Protein AF-0000000070300006 (afdb_homodimer)

pLDDT: mean 76.1, std 27.92, range [21.25, 98.5]

Solvent-accessible surface area (backbone atoms only — not comparable to full-atom values): 19554 Å² total; per-residue (Å²): 104,42,33,34,30,24,60,43,77,46,66,34,81,64,65,98,50,43,71,37,69,31,25,31,51,37,70,37,94,54,55,70,44,46,40,69,59,48,28,45,52,48,17,71,76,45,99,49,49,42,65,55,46,48,51,52,55,51,44,49,42,50,50,47,67,61,41,32,38,38,27,25,29,42,37,46,70,71,49,19,34,38,32,67,44,53,38,44,51,76,31,80,46,72,85,72,66,50,79,81,42,52,38,72,65,31,71,44,67,46,65,21,75,72,50,58,50,40,46,78,70,35,45,81,39,77,33,90,66,18,75,60,60,74,63,72,60,68,56,70,63,64,73,70,60,73,70,72,69,72,71,66,64,75,66,72,75,68,72,73,76,62,78,71,82,83,78,84,88,82,132,105,41,35,34,29,26,61,45,79,48,66,34,82,64,66,98,51,44,73,36,67,31,24,30,52,37,67,40,93,56,55,71,44,48,40,70,60,47,27,45,52,49,18,70,75,46,99,49,49,43,65,54,47,49,51,53,56,50,44,50,42,50,49,49,67,60,42,32,36,37,28,25,28,42,37,47,69,70,49,20,33,37,32,66,44,54,39,44,50,76,32,80,46,72,84,73,66,52,78,81,41,52,39,71,65,31,73,44,67,46,62,20,76,72,50,59,49,41,46,76,71,34,48,79,39,79,32,89,66,18,74,60,60,77,61,74,60,68,53,69,63,62,71,68,58,71,69,69,68,71,70,66,63,74,67,72,76,68,72,75,74,65,79,69,84,78,71,88,82,81,127

Structure (mmCIF, N/CA/C/O backbone):
data_AF-0000000070300006-model_v1
#
loop_
_entity.id
_entity.type
_entity.pdbx_description
1 polymer 'DNA-binding protein, histone-like family'
#
loop_
_atom_site.group_PDB
_atom_site.id
_atom_site.type_symbol
_atom_site.label_atom_id
_atom_site.label_alt_id
_atom_site.label_comp_id
_atom_site.label_asym_id
_atom_site.label_entity_id
_atom_site.label_seq_id
_atom_site.pdbx_PDB_ins_code
_atom_site.Cartn_x
_atom_site.Cartn_y
_atom_site.Cartn_z
_atom_site.occupancy
_atom_site.B_iso_or_equiv
_atom_site.auth_seq_id
_atom_site.auth_comp_id
_atom_site.auth_asym_id
_atom_site.auth_atom_id
_atom_site.pdbx_PDB_model_num
ATOM 1 N N . MET A 1 1 ? 7.82 6.449 -21.078 1 63.66 1 MET A N 1
ATOM 2 C CA . MET A 1 1 ? 6.555 6.992 -20.594 1 63.66 1 MET A CA 1
ATOM 3 C C . MET A 1 1 ? 6.664 7.398 -19.125 1 63.66 1 MET A C 1
ATOM 5 O O . MET A 1 1 ? 7.512 6.883 -18.391 1 63.66 1 MET A O 1
ATOM 9 N N . SER A 1 2 ? 6.219 8.461 -18.625 1 84.75 2 SER A N 1
ATOM 10 C CA . SER A 1 2 ? 6.445 9.203 -17.391 1 84.75 2 SER A CA 1
ATOM 11 C C . SER A 1 2 ? 5.184 9.242 -16.531 1 84.75 2 SER A C 1
ATOM 13 O O . SER A 1 2 ? 4.102 8.883 -17 1 84.75 2 SER A O 1
ATOM 15 N N . LEU A 1 3 ? 5.336 9.453 -15.281 1 90.38 3 LEU A N 1
ATOM 16 C CA . LEU A 1 3 ? 4.234 9.711 -14.359 1 90.38 3 LEU A CA 1
ATOM 17 C C . LEU A 1 3 ? 3.736 11.148 -14.492 1 90.38 3 LEU A C 1
ATOM 19 O O . LEU A 1 3 ? 4.504 12.094 -14.305 1 90.38 3 LEU A O 1
ATOM 23 N N . LYS A 1 4 ? 2.488 11.312 -14.844 1 91.75 4 LYS A N 1
ATOM 24 C CA . LYS A 1 4 ? 1.908 12.641 -15.047 1 91.75 4 LYS A CA 1
ATOM 25 C C . LYS A 1 4 ? 1.312 13.18 -13.75 1 91.75 4 LYS A C 1
ATOM 27 O O . LYS A 1 4 ? 0.824 12.414 -12.914 1 91.75 4 LYS A O 1
ATOM 32 N N . TYR A 1 5 ? 1.394 14.539 -13.68 1 92.56 5 TYR A N 1
ATOM 33 C CA . TYR A 1 5 ? 0.796 15.156 -12.5 1 92.56 5 TYR A CA 1
ATOM 34 C C . TYR A 1 5 ? -0.16 16.281 -12.898 1 92.56 5 TYR A C 1
ATOM 36 O O . TYR A 1 5 ? -0.066 16.812 -14 1 92.56 5 TYR A O 1
ATOM 44 N N . VAL A 1 6 ? -1.124 16.578 -12.031 1 91.56 6 VAL A N 1
ATOM 45 C CA . VAL A 1 6 ? -2.053 17.703 -12.164 1 91.56 6 VAL A CA 1
ATOM 46 C C . VAL A 1 6 ? -2.059 18.516 -10.875 1 91.56 6 VAL A C 1
ATOM 48 O O . VAL A 1 6 ? -1.69 18.016 -9.812 1 91.56 6 VAL A O 1
ATOM 51 N N . ILE A 1 7 ? -2.406 19.797 -11 1 91.31 7 ILE A N 1
ATOM 52 C CA . ILE A 1 7 ? -2.521 20.672 -9.828 1 91.31 7 ILE A CA 1
ATOM 53 C C . ILE A 1 7 ? -3.982 20.75 -9.398 1 91.31 7 ILE A C 1
ATOM 55 O O . ILE A 1 7 ? -4.859 21.078 -10.195 1 91.31 7 ILE A O 1
ATOM 59 N N . LYS A 1 8 ? -4.219 20.453 -8.133 1 91.81 8 LYS A N 1
ATOM 60 C CA . LYS A 1 8 ? -5.574 20.469 -7.59 1 91.81 8 LYS A CA 1
ATOM 61 C C . LYS A 1 8 ? -5.699 21.5 -6.469 1 91.81 8 LYS A C 1
ATOM 63 O O . LYS A 1 8 ? -4.699 21.906 -5.871 1 91.81 8 LYS A O 1
ATOM 68 N N . LYS A 1 9 ? -6.922 21.953 -6.285 1 90.56 9 LYS A N 1
ATOM 69 C CA . LYS A 1 9 ? -7.184 22.906 -5.203 1 90.56 9 LYS A CA 1
ATOM 70 C C . LYS A 1 9 ? -8.008 22.25 -4.094 1 90.56 9 LYS A C 1
ATOM 72 O O . LYS A 1 9 ? -8.852 21.391 -4.359 1 90.56 9 LYS A O 1
ATOM 77 N N . SER A 1 10 ? -7.633 22.578 -2.889 1 90.5 10 SER A N 1
ATOM 78 C CA . SER A 1 10 ? -8.398 22.141 -1.727 1 90.5 10 SER A CA 1
ATOM 79 C C . SER A 1 10 ? -8.406 23.188 -0.63 1 90.5 10 SER A C 1
ATOM 81 O O . SER A 1 10 ? -7.836 24.281 -0.798 1 90.5 10 SER A O 1
ATOM 83 N N . VAL A 1 11 ? -9.281 22.906 0.378 1 89.75 11 VAL A N 1
ATOM 84 C CA . VAL A 1 11 ? -9.312 23.797 1.541 1 89.75 11 VAL A CA 1
ATOM 85 C C . VAL A 1 11 ? -8.547 23.156 2.695 1 89.75 11 VAL A C 1
ATOM 87 O O . VAL A 1 11 ? -8.812 22.016 3.068 1 89.75 11 VAL A O 1
ATOM 90 N N . ALA A 1 12 ? -7.609 23.906 3.221 1 85.06 12 ALA A N 1
ATOM 91 C CA . ALA A 1 12 ? -6.793 23.391 4.316 1 85.06 12 ALA A CA 1
ATOM 92 C C . ALA A 1 12 ? -7.637 23.156 5.566 1 85.06 12 ALA A C 1
ATOM 94 O O . ALA A 1 12 ? -8.43 24.016 5.961 1 85.06 12 ALA A O 1
ATOM 95 N N . LYS A 1 13 ? -7.363 21.953 6.168 1 78 13 LYS A N 1
ATOM 96 C CA . LYS A 1 13 ? -8.188 21.594 7.316 1 78 13 LYS A CA 1
ATOM 97 C C . LYS A 1 13 ? -7.48 21.922 8.625 1 78 13 LYS A C 1
ATOM 99 O O . LYS A 1 13 ? -8.133 22.188 9.641 1 78 13 LYS A O 1
ATOM 104 N N . ILE A 1 14 ? -6.199 21.812 8.547 1 75.56 14 ILE A N 1
ATOM 105 C CA . ILE A 1 14 ? -5.461 21.969 9.797 1 75.56 14 ILE A CA 1
ATOM 106 C C . ILE A 1 14 ? -4.32 22.969 9.609 1 75.56 14 ILE A C 1
ATOM 108 O O . ILE A 1 14 ? -3.881 23.203 8.477 1 75.56 14 ILE A O 1
ATOM 112 N N . GLY A 1 15 ? -3.855 23.594 10.719 1 73.19 15 GLY A N 1
ATOM 113 C CA . GLY A 1 15 ? -2.652 24.422 10.688 1 73.19 15 GLY A CA 1
ATOM 114 C C . GLY A 1 15 ? -2.941 25.906 10.555 1 73.19 15 GLY A C 1
ATOM 115 O O . GLY A 1 15 ? -4.074 26.344 10.766 1 73.19 15 GLY A O 1
ATOM 116 N N . PRO A 1 16 ? -1.805 26.609 10.305 1 76.44 16 PRO A N 1
ATOM 117 C CA . PRO A 1 16 ? -1.915 28.078 10.203 1 76.44 16 PRO A CA 1
ATOM 118 C C . PRO A 1 16 ? -2.758 28.516 9.008 1 76.44 16 PRO A C 1
ATOM 120 O O . PRO A 1 16 ? -3.311 29.625 9.016 1 76.44 16 PRO A O 1
ATOM 123 N N . LYS A 1 17 ? -2.955 27.656 8.133 1 79.88 17 LYS A N 1
ATOM 124 C CA . LYS A 1 17 ? -3.695 28.016 6.926 1 79.88 17 LYS A CA 1
ATOM 125 C C . LYS A 1 17 ? -5.09 27.406 6.93 1 79.88 17 LYS A C 1
ATOM 127 O O . LYS A 1 17 ? -5.75 27.344 5.891 1 79.88 17 LYS A O 1
ATOM 132 N N . ALA A 1 18 ? -5.496 26.969 8.008 1 80.94 18 ALA A N 1
ATOM 133 C CA . ALA A 1 18 ? -6.805 26.328 8.086 1 80.94 18 ALA A CA 1
ATOM 134 C C . ALA A 1 18 ? -7.898 27.234 7.52 1 80.94 18 ALA A C 1
ATOM 136 O O . ALA A 1 18 ? -7.953 28.422 7.84 1 80.94 18 ALA A O 1
ATOM 137 N N . GLY A 1 19 ? -8.641 26.656 6.609 1 86.12 19 GLY A N 1
ATOM 138 C CA . GLY A 1 19 ? -9.742 27.391 6.023 1 86.12 19 GLY A CA 1
ATOM 139 C C . GLY A 1 19 ? -9.375 28.078 4.723 1 86.12 19 GLY A C 1
ATOM 140 O O . GLY A 1 19 ? -10.258 28.547 3.99 1 86.12 19 GLY A O 1
ATOM 141 N N . GLN A 1 20 ? -8.164 28.219 4.414 1 90.19 20 GLN A N 1
ATOM 142 C CA . GLN A 1 20 ? -7.711 28.875 3.195 1 90.19 20 GLN A CA 1
ATOM 143 C C . GLN A 1 20 ? -7.578 27.875 2.047 1 90.19 20 GLN A C 1
ATOM 145 O O . GLN A 1 20 ? -7.383 26.688 2.275 1 90.19 20 GLN A O 1
ATOM 150 N N . THR A 1 21 ? -7.711 28.453 0.841 1 92.06 21 THR A N 1
ATOM 151 C CA . THR A 1 21 ? -7.555 27.625 -0.35 1 92.06 21 THR A CA 1
ATOM 152 C C . THR A 1 21 ? -6.086 27.281 -0.58 1 92.06 21 THR A C 1
ATOM 154 O O . THR A 1 21 ? -5.219 28.156 -0.505 1 92.06 21 THR A O 1
ATOM 157 N N . ILE A 1 22 ? -5.82 26.031 -0.803 1 90.88 22 ILE A N 1
ATOM 158 C CA . ILE A 1 22 ? -4.461 25.562 -1.05 1 90.88 22 ILE A CA 1
ATOM 159 C C . ILE A 1 22 ? -4.422 24.75 -2.342 1 90.88 22 ILE A C 1
ATOM 161 O O . ILE A 1 22 ? -5.453 24.266 -2.809 1 90.88 22 ILE A O 1
ATOM 165 N N . TYR A 1 23 ? -3.195 24.719 -2.922 1 91.25 23 TYR A N 1
ATOM 166 C CA . TYR A 1 23 ? -2.975 23.984 -4.16 1 91.25 23 TYR A CA 1
ATOM 167 C C . TYR A 1 23 ? -1.898 22.906 -3.975 1 91.25 23 TYR A C 1
ATOM 169 O O . TYR A 1 23 ? -0.933 23.125 -3.234 1 91.25 23 TYR A O 1
ATOM 177 N N . TYR A 1 24 ? -2.084 21.766 -4.543 1 92.69 24 TYR A N 1
ATOM 178 C CA . TYR A 1 24 ? -1.118 20.672 -4.457 1 92.69 24 TYR A CA 1
ATOM 179 C C . TYR A 1 24 ? -1.114 19.844 -5.738 1 92.69 24 TYR A C 1
ATOM 181 O O . TYR A 1 24 ? -2.088 19.859 -6.492 1 92.69 24 TYR A O 1
ATOM 189 N N . ALA A 1 25 ? -0.011 19.172 -5.926 1 93.25 25 ALA A N 1
ATOM 190 C CA . ALA A 1 25 ? 0.096 18.297 -7.09 1 93.25 25 ALA A CA 1
ATOM 191 C C . ALA A 1 25 ? -0.429 16.906 -6.773 1 93.25 25 ALA A C 1
ATOM 193 O O . ALA A 1 25 ? -0.258 16.406 -5.656 1 93.25 25 ALA A O 1
ATOM 194 N N . GLN A 1 26 ? -1.06 16.297 -7.758 1 93.5 26 GLN A N 1
ATOM 195 C CA . GLN A 1 26 ? -1.556 14.93 -7.637 1 93.5 26 GLN A CA 1
ATOM 196 C C . GLN A 1 26 ? -1.315 14.141 -8.922 1 93.5 26 GLN A C 1
ATOM 198 O O . GLN A 1 26 ? -1.292 14.711 -10.016 1 93.5 26 GLN A O 1
ATOM 203 N N . PRO A 1 27 ? -1.037 12.836 -8.742 1 92.25 27 PRO A N 1
ATOM 204 C CA . PRO A 1 27 ? -0.913 12.047 -9.969 1 92.25 27 PRO A CA 1
ATOM 205 C C . PRO A 1 27 ? -2.146 12.148 -10.867 1 92.25 27 PRO A C 1
ATOM 207 O O . PRO A 1 27 ? -3.277 12.102 -10.375 1 92.25 27 PRO A O 1
ATOM 210 N N . ALA A 1 28 ? -1.888 12.305 -12.086 1 90.75 28 ALA A N 1
ATOM 211 C CA . ALA A 1 28 ? -2.969 12.297 -13.07 1 90.75 28 ALA A CA 1
ATOM 212 C C . ALA A 1 28 ? -3.451 10.875 -13.352 1 90.75 28 ALA A C 1
ATOM 214 O O . ALA A 1 28 ? -2.805 9.906 -12.953 1 90.75 28 ALA A O 1
ATOM 215 N N . ALA A 1 29 ? -4.637 10.922 -14.047 1 85.12 29 ALA A N 1
ATOM 216 C CA . ALA A 1 29 ? -5.145 9.609 -14.453 1 85.12 29 ALA A CA 1
ATOM 217 C C . ALA A 1 29 ? -4.098 8.836 -15.25 1 85.12 29 ALA A C 1
ATOM 219 O O . ALA A 1 29 ? -3.404 9.406 -16.094 1 85.12 29 ALA A O 1
ATOM 220 N N . GLN A 1 30 ? -3.965 7.586 -14.945 1 88.19 30 GLN A N 1
ATOM 221 C CA . GLN A 1 30 ? -2.947 6.73 -15.555 1 88.19 30 GLN A CA 1
ATOM 222 C C . GLN A 1 30 ? -3.576 5.688 -16.469 1 88.19 30 GLN A C 1
ATOM 224 O O . GLN A 1 30 ? -4.672 5.191 -16.188 1 88.19 30 GLN A O 1
ATOM 229 N N . ASP A 1 31 ? -2.836 5.387 -17.578 1 92.94 31 ASP A N 1
ATOM 230 C CA . ASP A 1 31 ? -3.236 4.211 -18.344 1 92.94 31 ASP A CA 1
ATOM 231 C C . ASP A 1 31 ? -3.107 2.939 -17.5 1 92.94 31 ASP A C 1
ATOM 233 O O . ASP A 1 31 ? -2.479 2.951 -16.438 1 92.94 31 ASP A O 1
ATOM 237 N N . SER A 1 32 ? -3.832 1.892 -18 1 96.12 32 SER A N 1
ATOM 238 C CA . SER A 1 32 ? -3.834 0.701 -17.156 1 96.12 32 SER A CA 1
ATOM 239 C C . SER A 1 32 ? -3.455 -0.542 -17.953 1 96.12 32 SER A C 1
ATOM 241 O O . SER A 1 32 ? -3.709 -0.616 -19.156 1 96.12 32 SER A O 1
ATOM 243 N N . VAL A 1 33 ? -2.721 -1.406 -17.312 1 97.5 33 VAL A N 1
ATOM 244 C CA . VAL A 1 33 ? -2.539 -2.783 -17.766 1 97.5 33 VAL A CA 1
ATOM 245 C C . VAL A 1 33 ? -3.633 -3.668 -17.172 1 97.5 33 VAL A C 1
ATOM 247 O O . VAL A 1 33 ? -3.748 -3.785 -15.945 1 97.5 33 VAL A O 1
ATOM 250 N N . THR A 1 34 ? -4.441 -4.293 -18.062 1 97.94 34 THR A N 1
ATOM 251 C CA . THR A 1 34 ? -5.562 -5.094 -17.594 1 97.94 34 THR A CA 1
ATOM 252 C C . THR A 1 34 ? -5.078 -6.445 -17.078 1 97.94 34 THR A C 1
ATOM 254 O O . THR A 1 34 ? -3.98 -6.891 -17.422 1 97.94 34 THR A O 1
ATOM 257 N N . PHE A 1 35 ? -5.977 -7.012 -16.297 1 98.31 35 PHE A N 1
ATOM 258 C CA . PHE A 1 35 ? -5.66 -8.312 -15.734 1 98.31 35 PHE A CA 1
ATOM 259 C C . PHE A 1 35 ? -5.473 -9.352 -16.844 1 98.31 35 PHE A C 1
ATOM 261 O O . PHE A 1 35 ? -4.574 -10.195 -16.766 1 98.31 35 PHE A O 1
ATOM 268 N N . HIS A 1 36 ? -6.328 -9.328 -17.812 1 97.81 36 HIS A N 1
ATOM 269 C CA . HIS A 1 36 ? -6.25 -10.266 -18.938 1 97.81 36 HIS A CA 1
ATOM 270 C C . HIS A 1 36 ? -4.922 -10.133 -19.672 1 97.81 36 HIS A C 1
ATOM 272 O O . HIS A 1 36 ? -4.25 -11.133 -19.922 1 97.81 36 HIS A O 1
ATOM 278 N N . SER A 1 37 ? -4.551 -8.891 -19.969 1 97.75 37 SER A N 1
ATOM 279 C CA . SER A 1 37 ? -3.295 -8.648 -20.672 1 97.75 37 SER A CA 1
ATOM 280 C C . SER A 1 37 ? -2.098 -9.055 -19.812 1 97.75 37 SER A C 1
ATOM 282 O O . SER A 1 37 ? -1.103 -9.562 -20.344 1 97.75 37 SER A O 1
ATOM 284 N N . LEU A 1 38 ? -2.217 -8.812 -18.531 1 98.12 38 LEU A N 1
ATOM 285 C CA . LEU A 1 38 ? -1.162 -9.188 -17.594 1 98.12 38 LEU A CA 1
ATOM 286 C C . LEU A 1 38 ? -0.958 -10.695 -17.578 1 98.12 38 LEU A C 1
ATOM 288 O O . LEU A 1 38 ? 0.172 -11.172 -17.703 1 98.12 38 LEU A O 1
ATOM 292 N N . CYS A 1 39 ? -2.027 -11.398 -17.469 1 98.19 39 CYS A N 1
ATOM 293 C CA . CYS A 1 39 ? -1.951 -12.859 -17.422 1 98.19 39 CYS A CA 1
ATOM 294 C C . CYS A 1 39 ? -1.359 -13.414 -18.719 1 98.19 39 CYS A C 1
ATOM 296 O O . CYS A 1 39 ? -0.559 -14.352 -18.672 1 98.19 39 CYS A O 1
ATOM 298 N N . LYS A 1 40 ? -1.764 -12.844 -19.797 1 97.75 40 LYS A N 1
ATOM 299 C CA . LYS A 1 40 ? -1.234 -13.273 -21.078 1 97.75 40 LYS A CA 1
ATOM 300 C C . LYS A 1 40 ? 0.271 -13.039 -21.172 1 97.75 40 LYS A C 1
ATOM 302 O O . LYS A 1 40 ? 1.014 -13.898 -21.641 1 97.75 40 LYS A O 1
ATOM 307 N N . ARG A 1 41 ? 0.69 -11.945 -20.703 1 97.44 41 ARG A N 1
ATOM 308 C CA . ARG A 1 41 ? 2.109 -11.609 -20.75 1 97.44 41 ARG A CA 1
ATOM 309 C C . ARG A 1 41 ? 2.924 -12.547 -19.875 1 97.44 41 ARG A C 1
ATOM 311 O O . ARG A 1 41 ? 3.998 -13 -20.266 1 97.44 41 ARG A O 1
ATOM 318 N N . ILE A 1 42 ? 2.381 -12.773 -18.703 1 97.38 42 ILE A N 1
ATOM 319 C CA . ILE A 1 42 ? 3.08 -13.688 -17.812 1 97.38 42 ILE A CA 1
ATOM 320 C C . ILE A 1 42 ? 3.154 -15.078 -18.438 1 97.38 42 ILE A C 1
ATOM 322 O O . ILE A 1 42 ? 4.195 -15.734 -18.391 1 97.38 42 ILE A O 1
ATOM 326 N N . ALA A 1 43 ? 2.08 -15.531 -19 1 96.69 43 ALA A N 1
ATOM 327 C CA . ALA A 1 43 ? 2.016 -16.844 -19.656 1 96.69 43 ALA A CA 1
ATOM 328 C C . ALA A 1 43 ? 3.018 -16.922 -20.797 1 96.69 43 ALA A C 1
ATOM 330 O O . ALA A 1 43 ? 3.672 -17.953 -20.984 1 96.69 43 ALA A O 1
ATOM 331 N N . GLU A 1 44 ? 3.168 -15.859 -21.547 1 95.06 44 GLU A N 1
ATOM 332 C CA . GLU A 1 44 ? 4.074 -15.828 -22.688 1 95.06 44 GLU A CA 1
ATOM 333 C C . GLU A 1 44 ? 5.527 -15.969 -22.25 1 95.06 44 GLU A C 1
ATOM 335 O O . GLU A 1 44 ? 6.359 -16.5 -22.984 1 95.06 44 GLU A O 1
ATOM 340 N N . GLU A 1 45 ? 5.75 -15.555 -21.094 1 91.06 45 GLU A N 1
ATOM 341 C CA . GLU A 1 45 ? 7.109 -15.617 -20.562 1 91.06 45 GLU A CA 1
ATOM 342 C C . GLU A 1 45 ? 7.309 -16.875 -19.703 1 91.06 45 GLU A C 1
ATOM 344 O O . GLU A 1 45 ? 8.273 -16.953 -18.938 1 91.06 45 GLU A O 1
ATOM 349 N N . SER A 1 46 ? 6.34 -17.734 -19.781 1 88.25 46 SER A N 1
ATOM 350 C CA . SER A 1 46 ? 6.41 -18.969 -19 1 88.25 46 SER A CA 1
ATOM 351 C C . SER A 1 46 ? 5.938 -20.172 -19.828 1 88.25 46 SER A C 1
ATOM 353 O O . SER A 1 46 ? 5.637 -20.031 -21.016 1 88.25 46 SER A O 1
ATOM 355 N N . ALA A 1 47 ? 6.062 -21.422 -19.266 1 89.62 47 ALA A N 1
ATOM 356 C CA . ALA A 1 47 ? 5.543 -22.625 -19.906 1 89.62 47 ALA A CA 1
ATOM 357 C C . ALA A 1 47 ? 4.105 -22.891 -19.469 1 89.62 47 ALA A C 1
ATOM 359 O O . ALA A 1 47 ? 3.549 -23.953 -19.766 1 89.62 47 ALA A O 1
ATOM 360 N N . LEU A 1 48 ? 3.498 -21.906 -18.891 1 93.94 48 LEU A N 1
ATOM 361 C CA . LEU A 1 48 ? 2.158 -22.078 -18.344 1 93.94 48 LEU A CA 1
ATOM 362 C C . LEU A 1 48 ? 1.124 -21.344 -19.188 1 93.94 48 LEU A C 1
ATOM 364 O O . LEU A 1 48 ? 1.479 -20.484 -20 1 93.94 48 LEU A O 1
ATOM 368 N N . THR A 1 49 ? -0.127 -21.719 -19.016 1 94.62 49 THR A N 1
ATOM 369 C CA . THR A 1 49 ? -1.227 -21.062 -19.703 1 94.62 49 THR A CA 1
ATOM 370 C C . THR A 1 49 ? -1.706 -19.844 -18.938 1 94.62 49 THR A C 1
ATOM 372 O O . THR A 1 49 ? -1.412 -19.703 -17.75 1 94.62 49 THR A O 1
ATOM 375 N N . SER A 1 50 ? -2.391 -19 -19.672 1 96.75 50 SER A N 1
ATOM 376 C CA . SER A 1 50 ? -2.994 -17.844 -19.016 1 96.75 50 SER A CA 1
ATOM 377 C C . SER A 1 50 ? -3.955 -18.266 -17.906 1 96.75 50 SER A C 1
ATOM 379 O O . SER A 1 50 ? -4.082 -17.578 -16.906 1 96.75 50 SER A O 1
ATOM 381 N N . ALA A 1 51 ? -4.574 -19.359 -18.078 1 95.5 51 ALA A N 1
ATOM 382 C CA . ALA A 1 51 ? -5.492 -19.891 -17.078 1 95.5 51 ALA A CA 1
ATOM 383 C C . ALA A 1 51 ? -4.746 -20.297 -15.812 1 95.5 51 ALA A C 1
ATOM 385 O O . ALA A 1 51 ? -5.242 -20.094 -14.703 1 95.5 51 ALA A O 1
ATOM 386 N N . ASP A 1 52 ? -3.574 -20.891 -15.984 1 95.44 52 ASP A N 1
ATOM 387 C CA . ASP A 1 52 ? -2.744 -21.266 -14.836 1 95.44 52 ASP A CA 1
ATOM 388 C C . ASP A 1 52 ? -2.346 -20.031 -14.023 1 95.44 52 ASP A C 1
ATOM 390 O O . ASP A 1 52 ? -2.412 -20.047 -12.797 1 95.44 52 ASP A O 1
ATOM 394 N N . VAL A 1 53 ? -1.953 -18.984 -14.758 1 97.06 53 VAL A N 1
ATOM 395 C CA . VAL A 1 53 ? -1.53 -17.75 -14.117 1 97.06 53 VAL A CA 1
ATOM 396 C C . VAL A 1 53 ? -2.684 -17.172 -13.305 1 97.06 53 VAL A C 1
ATOM 398 O O . VAL A 1 53 ? -2.512 -16.828 -12.133 1 97.06 53 VAL A O 1
ATOM 401 N N . LYS A 1 54 ? -3.826 -17.125 -13.891 1 97 54 LYS A N 1
ATOM 402 C CA . LYS A 1 54 ? -5.012 -16.641 -13.195 1 97 54 LYS A CA 1
ATOM 403 C C . LYS A 1 54 ? -5.297 -17.453 -11.938 1 97 54 LYS A C 1
ATOM 405 O O . LYS A 1 54 ? -5.625 -16.891 -10.891 1 97 54 LYS A O 1
ATOM 410 N N . GLY A 1 55 ? -5.207 -18.703 -12.094 1 96.06 55 GLY A N 1
ATOM 411 C CA . GLY A 1 55 ? -5.449 -19.594 -10.969 1 96.06 55 GLY A CA 1
ATOM 412 C C . GLY A 1 55 ? -4.516 -19.344 -9.797 1 96.06 55 GLY A C 1
ATOM 413 O O . GLY A 1 55 ? -4.941 -19.359 -8.641 1 96.06 55 GLY A O 1
ATOM 414 N N . ILE A 1 56 ? -3.27 -19.125 -10.078 1 96.88 56 ILE A N 1
ATOM 415 C CA . ILE A 1 56 ? -2.262 -18.891 -9.055 1 96.88 56 ILE A CA 1
ATOM 416 C C . ILE A 1 56 ? -2.545 -17.578 -8.336 1 96.88 56 ILE A C 1
ATOM 418 O O . ILE A 1 56 ? -2.486 -17.5 -7.109 1 96.88 56 ILE A O 1
ATOM 422 N N . LEU A 1 57 ? -2.863 -16.516 -9.078 1 97.38 57 LEU A N 1
ATOM 423 C CA . LEU A 1 57 ? -3.123 -15.203 -8.492 1 97.38 57 LEU A CA 1
ATOM 424 C C . LEU A 1 57 ? -4.406 -15.227 -7.668 1 97.38 57 LEU A C 1
ATOM 426 O O . LEU A 1 57 ? -4.492 -14.562 -6.629 1 97.38 57 LEU A O 1
ATOM 430 N N . ASP A 1 58 ? -5.328 -16.016 -8.117 1 96.44 58 ASP A N 1
ATOM 431 C CA . ASP A 1 58 ? -6.555 -16.188 -7.34 1 96.44 58 ASP A CA 1
ATOM 432 C C . ASP A 1 58 ? -6.273 -16.875 -6.012 1 96.44 58 ASP A C 1
ATOM 434 O O . ASP A 1 58 ? -6.844 -16.516 -4.98 1 96.44 58 ASP A O 1
ATOM 438 N N . ARG A 1 59 ? -5.48 -17.859 -6.051 1 97 59 ARG A N 1
ATOM 439 C CA . ARG A 1 59 ? -5.137 -18.578 -4.832 1 97 59 ARG A CA 1
ATOM 440 C C . ARG A 1 59 ? -4.355 -17.688 -3.869 1 97 59 ARG A C 1
ATOM 442 O O . ARG A 1 59 ? -4.5 -17.812 -2.65 1 97 59 ARG A O 1
ATOM 449 N N . LEU A 1 60 ? -3.521 -16.875 -4.445 1 97.5 60 LEU A N 1
ATOM 450 C CA . LEU A 1 60 ? -2.826 -15.898 -3.613 1 97.5 60 LEU A CA 1
ATOM 451 C C . LEU A 1 60 ? -3.822 -15.047 -2.836 1 97.5 60 LEU A C 1
ATOM 453 O O . LEU A 1 60 ? -3.666 -14.844 -1.63 1 97.5 60 LEU A O 1
ATOM 457 N N . VAL A 1 61 ? -4.855 -14.562 -3.502 1 97.25 61 VAL A N 1
ATOM 458 C CA . VAL A 1 61 ? -5.875 -13.734 -2.871 1 97.25 61 VAL A CA 1
ATOM 459 C C . VAL A 1 61 ? -6.559 -14.516 -1.753 1 97.25 61 VAL A C 1
ATOM 461 O O . VAL A 1 61 ? -6.828 -13.977 -0.678 1 97.25 61 VAL A O 1
ATOM 464 N N . ASN A 1 62 ? -6.785 -15.789 -1.992 1 96.38 62 ASN A N 1
ATOM 465 C CA . ASN A 1 62 ? -7.406 -16.625 -0.98 1 96.38 62 ASN A CA 1
ATOM 466 C C . ASN A 1 62 ? -6.535 -16.75 0.267 1 96.38 62 ASN A C 1
ATOM 468 O O . ASN A 1 62 ? -7.039 -16.688 1.39 1 96.38 62 ASN A O 1
ATOM 472 N N . ILE A 1 63 ? -5.312 -16.953 0.054 1 96.62 63 ILE A N 1
ATOM 473 C CA . ILE A 1 63 ? -4.402 -17.109 1.185 1 96.62 63 ILE A CA 1
ATOM 474 C C . ILE A 1 63 ? -4.316 -15.789 1.96 1 96.62 63 ILE A C 1
ATOM 476 O O . ILE A 1 63 ? -4.32 -15.789 3.193 1 96.62 63 ILE A O 1
ATOM 480 N N . LEU A 1 64 ? -4.219 -14.656 1.235 1 96.88 64 LEU A N 1
ATOM 481 C CA . LEU A 1 64 ? -4.242 -13.367 1.906 1 96.88 64 LEU A CA 1
ATOM 482 C C . LEU A 1 64 ? -5.504 -13.203 2.744 1 96.88 64 LEU A C 1
ATOM 484 O O . LEU A 1 64 ? -5.441 -12.773 3.896 1 96.88 64 LEU A O 1
ATOM 488 N N . SER A 1 65 ? -6.625 -13.57 2.195 1 95.19 65 SER A N 1
ATOM 489 C CA . SER A 1 65 ? -7.914 -13.438 2.863 1 95.19 65 SER A CA 1
ATOM 490 C C . SER A 1 65 ? -7.98 -14.312 4.113 1 95.19 65 SER A C 1
ATOM 492 O O . SER A 1 65 ? -8.695 -13.984 5.062 1 95.19 65 SER A O 1
ATOM 494 N N . GLU A 1 66 ? -7.242 -15.328 4.098 1 94.19 66 GLU A N 1
ATOM 495 C CA . GLU A 1 66 ? -7.25 -16.266 5.215 1 94.19 66 GLU A CA 1
ATOM 496 C C . GLU A 1 66 ? -6.273 -15.828 6.305 1 94.19 66 GLU A C 1
ATOM 498 O O . GLU A 1 66 ? -6.578 -15.93 7.496 1 94.19 66 GLU A O 1
ATOM 503 N N . GLU A 1 67 ? -5.078 -15.383 5.883 1 95.38 67 GLU A N 1
ATOM 504 C CA . GLU A 1 67 ? -3.986 -15.203 6.836 1 95.38 67 GLU A CA 1
ATOM 505 C C . GLU A 1 67 ? -4.004 -13.797 7.438 1 95.38 67 GLU A C 1
ATOM 507 O O . GLU A 1 67 ? -3.643 -13.617 8.602 1 95.38 67 GLU A O 1
ATOM 512 N N . LEU A 1 68 ? -4.445 -12.789 6.746 1 95.31 68 LEU A N 1
ATOM 513 C CA . LEU A 1 68 ? -4.328 -11.398 7.18 1 95.31 68 LEU A CA 1
ATOM 514 C C . LEU A 1 68 ? -5.211 -11.133 8.391 1 95.31 68 LEU A C 1
ATOM 516 O O . LEU A 1 68 ? -4.785 -10.484 9.352 1 95.31 68 LEU A O 1
ATOM 520 N N . PRO A 1 69 ? -6.473 -11.641 8.422 1 92.56 69 PRO A N 1
ATOM 521 C CA . PRO A 1 69 ? -7.316 -11.398 9.594 1 92.56 69 PRO A CA 1
ATOM 522 C C . PRO A 1 69 ? -6.719 -11.969 10.883 1 92.56 69 PRO A C 1
ATOM 524 O O . PRO A 1 69 ? -7.109 -11.562 11.977 1 92.56 69 PRO A O 1
ATOM 527 N N . ASN A 1 70 ? -5.762 -12.883 10.734 1 91.5 70 ASN A N 1
ATOM 528 C CA . ASN A 1 70 ? -5.117 -13.5 11.891 1 91.5 70 ASN A CA 1
ATOM 529 C C . ASN A 1 70 ? -3.918 -12.68 12.359 1 91.5 70 ASN A C 1
ATOM 531 O O . ASN A 1 70 ? -3.154 -13.133 13.219 1 91.5 70 ASN A O 1
ATOM 535 N N . GLY A 1 71 ? -3.74 -11.539 11.734 1 91.56 71 GLY A N 1
ATOM 536 C CA . GLY A 1 71 ? -2.656 -10.664 12.148 1 91.56 71 GLY A CA 1
ATOM 537 C C . GLY A 1 71 ? -1.3 -11.109 11.633 1 91.56 71 GLY A C 1
ATOM 538 O O . GLY A 1 71 ? -0.285 -10.938 12.312 1 91.56 71 GLY A O 1
ATOM 539 N N . LYS A 1 72 ? -1.263 -11.805 10.555 1 95.19 72 LYS A N 1
ATOM 540 C CA . LYS A 1 72 ? -0.003 -12.266 9.977 1 95.19 72 LYS A CA 1
ATOM 541 C C . LYS A 1 72 ? 0.416 -11.383 8.805 1 95.19 72 LYS A C 1
ATOM 543 O O . LYS A 1 72 ? -0.433 -10.828 8.109 1 95.19 72 LYS A O 1
ATOM 548 N N . THR A 1 73 ? 1.717 -11.297 8.664 1 97.31 73 THR A N 1
ATOM 549 C CA . THR A 1 73 ? 2.301 -10.68 7.477 1 97.31 73 THR A CA 1
ATOM 550 C C . THR A 1 73 ? 2.602 -11.734 6.414 1 97.31 73 THR A C 1
ATOM 552 O O . THR A 1 73 ? 3.191 -12.773 6.707 1 97.31 73 THR A O 1
ATOM 555 N N . VAL A 1 74 ? 2.17 -11.469 5.23 1 98.25 74 VAL A N 1
ATOM 556 C CA . VAL A 1 74 ? 2.43 -12.398 4.133 1 98.25 74 VAL A CA 1
ATOM 557 C C . VAL A 1 74 ? 3.51 -11.82 3.217 1 98.25 74 VAL A C 1
ATOM 559 O O . VAL A 1 74 ? 3.318 -10.773 2.604 1 98.25 74 VAL A O 1
ATOM 562 N N . ARG A 1 75 ? 4.582 -12.555 3.109 1 98.25 75 ARG A N 1
ATOM 563 C CA . ARG A 1 75 ? 5.723 -12.117 2.307 1 98.25 75 ARG A CA 1
ATOM 564 C C . ARG A 1 75 ? 5.723 -12.797 0.94 1 98.25 75 ARG A C 1
ATOM 566 O O . ARG A 1 75 ? 5.551 -14.008 0.844 1 98.25 75 ARG A O 1
ATOM 573 N N . ILE A 1 76 ? 5.961 -12 -0.09 1 98.12 76 ILE A N 1
ATOM 574 C CA . ILE A 1 76 ? 5.902 -12.516 -1.455 1 98.12 76 ILE A CA 1
ATOM 575 C C . ILE A 1 76 ? 7.215 -12.211 -2.174 1 98.12 76 ILE A C 1
ATOM 577 O O . ILE A 1 76 ? 7.273 -11.32 -3.025 1 98.12 76 ILE A O 1
ATOM 581 N N . GLY A 1 77 ? 8.203 -12.859 -1.795 1 96.31 77 GLY A N 1
ATOM 582 C CA . GLY A 1 77 ? 9.5 -12.781 -2.451 1 96.31 77 GLY A CA 1
ATOM 583 C C . GLY A 1 77 ? 9.922 -11.359 -2.756 1 96.31 77 GLY A C 1
ATOM 584 O O . GLY A 1 77 ? 9.938 -10.5 -1.867 1 96.31 77 GLY A O 1
ATOM 585 N N . GLU A 1 78 ? 10.203 -11.086 -4.035 1 96.94 78 GLU A N 1
ATOM 586 C CA . GLU A 1 78 ? 10.727 -9.789 -4.465 1 96.94 78 GLU A CA 1
ATOM 587 C C . GLU A 1 78 ? 9.594 -8.781 -4.676 1 96.94 78 GLU A C 1
ATOM 589 O O . GLU A 1 78 ? 9.844 -7.629 -5.027 1 96.94 78 GLU A O 1
ATOM 594 N N . LEU A 1 79 ? 8.469 -9.172 -4.492 1 98.06 79 LEU A N 1
ATOM 595 C CA . LEU A 1 79 ? 7.352 -8.242 -4.605 1 98.06 79 LEU A CA 1
ATOM 596 C C . LEU A 1 79 ? 7.258 -7.355 -3.369 1 98.06 79 LEU A C 1
ATOM 598 O O . LEU A 1 79 ? 7.312 -6.129 -3.477 1 98.06 79 LEU A O 1
ATOM 602 N N . GLY A 1 80 ? 7.184 -8 -2.193 1 98.25 80 GLY A N 1
ATOM 603 C CA . GLY A 1 80 ? 7 -7.289 -0.937 1 98.25 80 GLY A CA 1
ATOM 604 C C . GLY A 1 80 ? 6.152 -8.055 0.061 1 98.25 80 GLY A C 1
ATOM 605 O O . GLY A 1 80 ? 6.215 -9.289 0.12 1 98.25 80 GLY A O 1
ATOM 606 N N . SER A 1 81 ? 5.465 -7.34 0.874 1 98.31 81 SER A N 1
ATOM 607 C CA . SER A 1 81 ? 4.676 -8 1.908 1 98.31 81 SER A CA 1
ATOM 608 C C . SER A 1 81 ? 3.354 -7.281 2.141 1 98.31 81 SER A C 1
ATOM 610 O O . SER A 1 81 ? 3.242 -6.082 1.892 1 98.31 81 SER A O 1
ATOM 612 N N . PHE A 1 82 ? 2.373 -8.07 2.529 1 98.19 82 PHE A N 1
ATOM 613 C CA . PHE A 1 82 ? 1.05 -7.57 2.887 1 98.19 82 PHE A CA 1
ATOM 614 C C . PHE A 1 82 ? 0.781 -7.766 4.375 1 98.19 82 PHE A C 1
ATOM 616 O O . PHE A 1 82 ? 1.121 -8.805 4.938 1 98.19 82 PHE A O 1
ATOM 623 N N . ARG A 1 83 ? 0.161 -6.836 4.938 1 96.69 83 ARG A N 1
ATOM 624 C CA . ARG A 1 83 ? -0.257 -6.945 6.328 1 96.69 83 ARG A CA 1
ATOM 625 C C . ARG A 1 83 ? -1.396 -5.98 6.637 1 96.69 83 ARG A C 1
ATOM 627 O O . ARG A 1 83 ? -1.637 -5.035 5.887 1 96.69 83 ARG A O 1
ATOM 634 N N . LEU A 1 84 ? -2.074 -6.254 7.703 1 95.69 84 LEU A N 1
ATOM 635 C CA . LEU A 1 84 ? -3.09 -5.324 8.188 1 95.69 84 LEU A CA 1
ATOM 636 C C . LEU A 1 84 ? -2.465 -4.234 9.047 1 95.69 84 LEU A C 1
ATOM 638 O O . LEU A 1 84 ? -1.473 -4.48 9.742 1 95.69 84 LEU A O 1
ATOM 642 N N . SER A 1 85 ? -3.061 -3.135 8.906 1 94.81 85 SER A N 1
ATOM 643 C CA . SER A 1 85 ? -2.625 -1.995 9.703 1 94.81 85 SER A CA 1
ATOM 644 C C . SER A 1 85 ? -3.801 -1.099 10.078 1 94.81 85 SER A C 1
ATOM 646 O O . SER A 1 85 ? -4.953 -1.413 9.766 1 94.81 85 SER A O 1
ATOM 648 N N . PHE A 1 86 ? -3.578 -0.105 10.922 1 93.56 86 PHE A N 1
ATOM 649 C CA . PHE A 1 86 ? -4.586 0.858 11.344 1 93.56 86 PHE A CA 1
ATOM 650 C C . PHE A 1 86 ? -3.939 2.17 11.773 1 93.56 86 PHE A C 1
ATOM 652 O O . PHE A 1 86 ? -2.723 2.236 11.953 1 93.56 86 PHE A O 1
ATOM 659 N N . GLY A 1 87 ? -4.746 3.143 11.797 1 93.19 87 GLY A N 1
ATOM 660 C CA . GLY A 1 87 ? -4.348 4.406 12.391 1 93.19 87 GLY A CA 1
ATOM 661 C C . GLY A 1 87 ? -4.812 4.562 13.828 1 93.19 87 GLY A C 1
ATOM 662 O O . GLY A 1 87 ? -5.535 3.713 14.344 1 93.19 87 GLY A O 1
ATOM 663 N N . SER A 1 88 ? -4.297 5.633 14.5 1 93.06 88 SER A N 1
ATOM 664 C CA . SER A 1 88 ? -4.641 5.891 15.891 1 93.06 88 SER A CA 1
ATOM 665 C C . SER A 1 88 ? -4.754 7.387 16.172 1 93.06 88 SER A C 1
ATOM 667 O O . SER A 1 88 ? -3.945 8.18 15.68 1 93.06 88 SER A O 1
ATOM 669 N N . LYS A 1 89 ? -5.766 7.703 16.906 1 91.31 89 LYS A N 1
ATOM 670 C CA . LYS A 1 89 ? -5.809 9.062 17.438 1 91.31 89 LYS A CA 1
ATOM 671 C C . LYS A 1 89 ? -4.723 9.281 18.484 1 91.31 89 LYS A C 1
ATOM 673 O O . LYS A 1 89 ? -4.305 8.336 19.156 1 91.31 89 LYS A O 1
ATOM 678 N N . GLN A 1 90 ? -4.309 10.477 18.5 1 89.19 90 GLN A N 1
ATOM 679 C CA . GLN A 1 90 ? -3.287 10.805 19.484 1 89.19 90 GLN A CA 1
ATOM 680 C C . GLN A 1 90 ? -3.906 11.055 20.859 1 89.19 90 GLN A C 1
ATOM 682 O O . GLN A 1 90 ? -4.992 11.625 20.953 1 89.19 90 GLN A O 1
ATOM 687 N N . LEU A 1 91 ? -3.197 10.633 21.859 1 89.25 91 LEU A N 1
ATOM 688 C CA . LEU A 1 91 ? -3.646 10.812 23.234 1 89.25 91 LEU A CA 1
ATOM 689 C C . LEU A 1 91 ? -2.584 11.523 24.062 1 89.25 91 LEU A C 1
ATOM 691 O O . LEU A 1 91 ? -1.389 11.406 23.781 1 89.25 91 LEU A O 1
ATOM 695 N N . ASP A 1 92 ? -3.068 12.195 25.062 1 88.06 92 ASP A N 1
ATOM 696 C CA . ASP A 1 92 ? -2.145 12.875 25.969 1 88.06 92 ASP A CA 1
ATOM 697 C C . ASP A 1 92 ? -1.678 11.938 27.078 1 88.06 92 ASP A C 1
ATOM 699 O O . ASP A 1 92 ? -0.545 12.039 27.547 1 88.06 92 ASP A O 1
ATOM 703 N N . ASP A 1 93 ? -2.572 11.062 27.438 1 87.75 93 ASP A N 1
ATOM 704 C CA . ASP A 1 93 ? -2.299 10.117 28.516 1 87.75 93 ASP A CA 1
ATOM 705 C C . ASP A 1 93 ? -2.611 8.68 28.094 1 87.75 93 ASP A C 1
ATOM 707 O O . ASP A 1 93 ? -3.746 8.375 27.719 1 87.75 93 ASP A O 1
ATOM 711 N N . PRO A 1 94 ? -1.611 7.852 28.203 1 87.5 94 PRO A N 1
ATOM 712 C CA . PRO A 1 94 ? -1.806 6.465 27.781 1 87.5 94 PRO A CA 1
ATOM 713 C C . PRO A 1 94 ? -2.908 5.754 28.562 1 87.5 94 PRO A C 1
ATOM 715 O O . PRO A 1 94 ? -3.521 4.812 28.062 1 87.5 94 PRO A O 1
ATOM 718 N N . LYS A 1 95 ? -3.145 6.199 29.719 1 86.81 95 LYS A N 1
ATOM 719 C CA . LYS A 1 95 ? -4.16 5.57 30.562 1 86.81 95 LYS A CA 1
ATOM 720 C C . LYS A 1 95 ? -5.555 5.754 29.969 1 86.81 95 LYS A C 1
ATOM 722 O O . LYS A 1 95 ? -6.461 4.973 30.266 1 86.81 95 LYS A O 1
ATOM 727 N N . ASN A 1 96 ? -5.703 6.723 29.156 1 89.12 96 ASN A N 1
ATOM 728 C CA . ASN A 1 96 ? -7.004 7.023 28.578 1 89.12 96 ASN A CA 1
ATOM 729 C C . ASN A 1 96 ? -7.203 6.301 27.25 1 89.12 96 ASN A C 1
ATOM 731 O O . ASN A 1 96 ? -8.195 6.539 26.547 1 89.12 96 ASN A O 1
ATOM 735 N N . PHE A 1 97 ? -6.312 5.391 26.969 1 89.88 97 PHE A N 1
ATOM 736 C CA . PHE A 1 97 ? -6.434 4.707 25.688 1 89.88 97 PHE A CA 1
ATOM 737 C C . PHE A 1 97 ? -7.613 3.74 25.703 1 89.88 97 PHE A C 1
ATOM 739 O O . PHE A 1 97 ? -7.832 3.033 26.688 1 89.88 97 PHE A O 1
ATOM 746 N N . SER A 1 98 ? -8.406 3.814 24.656 1 90.19 98 SER A N 1
ATOM 747 C CA . SER A 1 98 ? -9.438 2.828 24.344 1 90.19 98 SER A CA 1
ATOM 748 C C . SER A 1 98 ? -9.344 2.383 22.891 1 90.19 98 SER A C 1
ATOM 750 O O . SER A 1 98 ? -8.906 3.148 22.031 1 90.19 98 SER A O 1
ATOM 752 N N . VAL A 1 99 ? -9.805 1.205 22.594 1 87.44 99 VAL A N 1
ATOM 753 C CA . VAL A 1 99 ? -9.711 0.612 21.266 1 87.44 99 VAL A CA 1
ATOM 754 C C . VAL A 1 99 ? -10.422 1.501 20.25 1 87.44 99 VAL A C 1
ATOM 756 O O . VAL A 1 99 ? -10.133 1.449 19.047 1 87.44 99 VAL A O 1
ATOM 759 N N . ASP A 1 100 ? -11.266 2.41 20.766 1 89.81 100 ASP A N 1
ATOM 760 C CA . ASP A 1 100 ? -12.023 3.303 19.891 1 89.81 100 ASP A CA 1
ATOM 761 C C . ASP A 1 100 ? -11.109 4.359 19.281 1 89.81 100 ASP A C 1
ATOM 763 O O . ASP A 1 100 ? -11.492 5.035 18.312 1 89.81 100 ASP A O 1
ATOM 767 N N . GLN A 1 101 ? -9.922 4.496 19.859 1 91.19 101 GLN A N 1
ATOM 768 C CA . GLN A 1 101 ? -8.961 5.449 19.328 1 91.19 101 GLN A CA 1
ATOM 769 C C . GLN A 1 101 ? -8.297 4.91 18.062 1 91.19 101 GLN A C 1
ATOM 771 O O . GLN A 1 101 ? -7.66 5.66 17.312 1 91.19 101 GLN A O 1
ATOM 776 N N . ILE A 1 102 ? -8.492 3.607 17.859 1 91 102 ILE A N 1
ATOM 777 C CA . ILE A 1 102 ? -7.953 2.992 16.641 1 91 102 ILE A CA 1
ATOM 778 C C . ILE A 1 102 ? -8.906 3.23 15.477 1 91 102 ILE A C 1
ATOM 780 O O . ILE A 1 102 ? -10.109 2.99 15.586 1 91 102 ILE A O 1
ATOM 784 N N . GLN A 1 103 ? -8.305 3.805 14.422 1 92.56 103 GLN A N 1
ATOM 785 C CA . GLN A 1 103 ? -9.102 4.168 13.258 1 92.56 103 GLN A CA 1
ATOM 786 C C . GLN A 1 103 ? -8.391 3.791 11.969 1 92.56 103 GLN A C 1
ATOM 788 O O . GLN A 1 103 ? -7.266 3.291 11.992 1 92.56 103 GLN A O 1
ATOM 793 N N . LYS A 1 104 ? -9.062 3.949 10.836 1 91 104 LYS A N 1
ATOM 794 C CA . LYS A 1 104 ? -8.5 3.773 9.5 1 91 104 LYS A CA 1
ATOM 795 C C . LYS A 1 104 ? -7.875 2.389 9.352 1 91 104 LYS A C 1
ATOM 797 O O . LYS A 1 104 ? -6.719 2.266 8.945 1 91 104 LYS A O 1
ATOM 802 N N . HIS A 1 105 ? -8.672 1.384 9.703 1 93.19 105 HIS A N 1
ATOM 803 C CA . HIS A 1 105 ? -8.25 0.01 9.445 1 93.19 105 HIS A CA 1
ATOM 804 C C . HIS A 1 105 ? -8.008 -0.226 7.961 1 93.19 105 HIS A C 1
ATOM 806 O O . HIS A 1 105 ? -8.828 0.152 7.129 1 93.19 105 HIS A O 1
ATOM 812 N N . ARG A 1 106 ? -6.816 -0.821 7.648 1 95.31 106 ARG A N 1
ATOM 813 C CA . ARG A 1 106 ? -6.516 -0.978 6.23 1 95.31 106 ARG A CA 1
ATOM 814 C C . ARG A 1 106 ? -5.543 -2.129 6.004 1 95.31 106 ARG A C 1
ATOM 816 O O . ARG A 1 106 ? -4.848 -2.557 6.93 1 95.31 106 ARG A O 1
ATOM 823 N N . LEU A 1 107 ? -5.613 -2.588 4.785 1 96.62 107 LEU A N 1
ATOM 824 C CA . LEU A 1 107 ? -4.594 -3.488 4.266 1 96.62 107 LEU A CA 1
ATOM 825 C C . LEU A 1 107 ? -3.451 -2.705 3.627 1 96.62 107 LEU A C 1
ATOM 827 O O . LEU A 1 107 ? -3.688 -1.818 2.801 1 96.62 107 LEU A O 1
ATOM 831 N N . VAL A 1 108 ? -2.215 -3.004 4.082 1 96.56 108 VAL A N 1
ATOM 832 C CA . VAL A 1 108 ? -1.068 -2.264 3.561 1 96.56 108 VAL A CA 1
ATOM 833 C C . VAL A 1 108 ? -0.128 -3.219 2.826 1 96.56 108 VAL A C 1
ATOM 835 O O . VAL A 1 108 ? 0.05 -4.367 3.242 1 96.56 108 VAL A O 1
ATOM 838 N N . PHE A 1 109 ? 0.335 -2.719 1.778 1 98.44 109 PHE A N 1
ATOM 839 C CA . PHE A 1 109 ? 1.413 -3.371 1.044 1 98.44 109 PHE A CA 1
ATOM 840 C C . PHE A 1 109 ? 2.734 -2.643 1.261 1 98.44 109 PHE A C 1
ATOM 842 O O . PHE A 1 109 ? 2.807 -1.421 1.11 1 98.44 109 PHE A O 1
ATOM 849 N N . ILE A 1 110 ? 3.764 -3.414 1.551 1 97.5 110 ILE A N 1
ATOM 850 C CA . ILE A 1 110 ? 5.121 -2.895 1.693 1 97.5 110 ILE A CA 1
ATOM 851 C C . ILE A 1 110 ? 6.012 -3.467 0.593 1 97.5 110 ILE A C 1
ATOM 853 O O . ILE A 1 110 ? 6.383 -4.641 0.635 1 97.5 110 ILE A O 1
ATOM 857 N N . PRO A 1 111 ? 6.441 -2.617 -0.3 1 97.88 111 PRO A N 1
ATOM 858 C CA . PRO A 1 111 ? 7.246 -3.121 -1.414 1 97.88 111 PRO A CA 1
ATOM 859 C C . PRO A 1 111 ? 8.633 -3.588 -0.975 1 97.88 111 PRO A C 1
ATOM 861 O O . PRO A 1 111 ? 9.18 -3.082 0.011 1 97.88 111 PRO A O 1
ATOM 864 N N . SER A 1 112 ? 9.188 -4.504 -1.69 1 97 112 SER A N 1
ATOM 865 C CA . SER A 1 112 ? 10.578 -4.91 -1.492 1 97 112 SER A CA 1
ATOM 866 C C . SER A 1 112 ? 11.539 -3.805 -1.911 1 97 112 SER A C 1
ATOM 868 O O . SER A 1 112 ? 11.125 -2.791 -2.479 1 97 112 SER A O 1
ATOM 870 N N . ALA A 1 113 ? 12.781 -3.99 -1.628 1 93.88 113 ALA A N 1
ATOM 871 C CA . ALA A 1 113 ? 13.805 -3.016 -1.989 1 93.88 113 ALA A CA 1
ATOM 872 C C . ALA A 1 113 ? 13.828 -2.779 -3.496 1 93.88 113 ALA A C 1
ATOM 874 O O . ALA A 1 113 ? 14.008 -1.646 -3.951 1 93.88 113 ALA A O 1
ATOM 875 N N . GLU A 1 114 ? 13.586 -3.859 -4.191 1 90.19 114 GLU A N 1
ATOM 876 C CA . GLU A 1 114 ? 13.594 -3.779 -5.648 1 90.19 114 GLU A CA 1
ATOM 877 C C . GLU A 1 114 ? 12.484 -2.867 -6.16 1 90.19 114 GLU A C 1
ATOM 879 O O . GLU A 1 114 ? 12.727 -1.99 -6.992 1 90.19 114 GLU A O 1
ATOM 884 N N . LEU A 1 115 ? 11.367 -3.049 -5.684 1 95.25 115 LEU A N 1
ATOM 885 C CA . LEU A 1 115 ? 10.211 -2.295 -6.164 1 95.25 115 LEU A CA 1
ATOM 886 C C . LEU A 1 115 ? 10.203 -0.888 -5.574 1 95.25 115 LEU A C 1
ATOM 888 O O . LEU A 1 115 ? 9.711 0.049 -6.207 1 95.25 115 LEU A O 1
ATOM 892 N N . LYS A 1 116 ? 10.773 -0.7 -4.41 1 94.62 116 LYS A N 1
ATOM 893 C CA . LYS A 1 116 ? 10.82 0.602 -3.75 1 94.62 116 LYS A CA 1
ATOM 894 C C . LYS A 1 116 ? 11.664 1.595 -4.543 1 94.62 116 LYS A C 1
ATOM 896 O O . LYS A 1 116 ? 11.5 2.809 -4.406 1 94.62 116 LYS A O 1
ATOM 901 N N . SER A 1 117 ? 12.508 1.122 -5.309 1 92.38 117 SER A N 1
ATOM 902 C CA . SER A 1 117 ? 13.43 1.982 -6.051 1 92.38 117 SER A CA 1
ATOM 903 C C . SER A 1 117 ? 12.797 2.467 -7.352 1 92.38 117 SER A C 1
ATOM 905 O O . SER A 1 117 ? 13.344 3.354 -8.016 1 92.38 117 SER A O 1
ATOM 907 N N . ILE A 1 118 ? 11.664 1.988 -7.691 1 90.81 118 ILE A N 1
ATOM 908 C CA . ILE A 1 118 ? 11.062 2.254 -8.992 1 90.81 118 ILE A CA 1
ATOM 909 C C . ILE A 1 118 ? 10.68 3.729 -9.094 1 90.81 118 ILE A C 1
ATOM 911 O O . ILE A 1 118 ? 10.914 4.367 -10.117 1 90.81 118 ILE A O 1
ATOM 915 N N . PRO A 1 119 ? 10.031 4.27 -8.07 1 88.88 119 PRO A N 1
ATOM 916 C CA . PRO A 1 119 ? 9.633 5.676 -8.188 1 88.88 119 PRO A CA 1
ATOM 917 C C . PRO A 1 119 ? 10.812 6.594 -8.516 1 88.88 119 PRO A C 1
ATOM 919 O O . PRO A 1 119 ? 10.633 7.621 -9.172 1 88.88 119 PRO A O 1
ATOM 922 N N . ALA A 1 120 ? 11.984 6.305 -8.055 1 80.81 120 ALA A N 1
ATOM 923 C CA . ALA A 1 120 ? 13.172 7.113 -8.32 1 80.81 120 ALA A CA 1
ATOM 924 C C . ALA A 1 120 ? 13.539 7.078 -9.797 1 80.81 120 ALA A C 1
ATOM 926 O O . ALA A 1 120 ? 14.234 7.969 -10.297 1 80.81 120 ALA A O 1
ATOM 927 N N . ARG A 1 121 ? 13.07 6.039 -10.484 1 78.81 121 ARG A N 1
ATOM 928 C CA . ARG A 1 121 ? 13.398 5.852 -11.891 1 7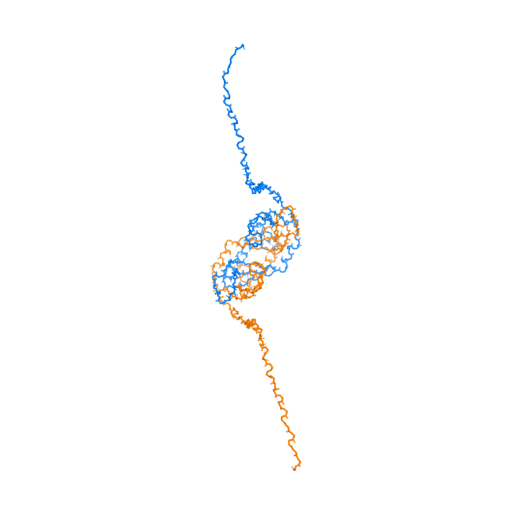8.81 121 ARG A CA 1
ATOM 929 C C . ARG A 1 121 ? 12.406 6.59 -12.789 1 78.81 121 ARG A C 1
ATOM 931 O O . ARG A 1 121 ? 12.672 6.793 -13.977 1 78.81 121 ARG A O 1
ATOM 938 N N . GLY A 1 122 ? 11.375 6.926 -12.203 1 79.62 122 GLY A N 1
ATOM 939 C CA . GLY A 1 122 ? 10.344 7.555 -13.008 1 79.62 122 GLY A CA 1
ATOM 940 C C . GLY A 1 122 ? 10.562 9.039 -13.211 1 79.62 122 GLY A C 1
ATOM 941 O O . GLY A 1 122 ? 11.242 9.688 -12.414 1 79.62 122 GLY A O 1
ATOM 942 N N . LYS A 1 123 ? 10.148 9.547 -14.422 1 85.06 123 LYS A N 1
ATOM 943 C CA . LYS A 1 123 ? 10.148 10.977 -14.711 1 85.06 123 LYS A CA 1
ATOM 944 C C . LYS A 1 123 ? 8.758 11.57 -14.539 1 85.06 123 LYS A C 1
ATOM 946 O O . LYS A 1 123 ? 7.75 10.875 -14.711 1 85.06 123 LYS A O 1
ATOM 951 N N . LEU A 1 124 ? 8.797 12.82 -14.164 1 88.56 124 LEU A N 1
ATOM 952 C CA . LEU A 1 124 ? 7.523 13.5 -13.984 1 88.56 124 LEU A CA 1
ATOM 953 C C . LEU A 1 124 ? 7.207 14.398 -15.172 1 88.56 124 LEU A C 1
ATOM 955 O O . LEU A 1 124 ? 8.094 15.078 -15.695 1 88.56 124 LEU A O 1
ATOM 959 N N . ARG A 1 125 ? 5.992 14.305 -15.625 1 89.12 125 ARG A N 1
ATOM 960 C CA . ARG A 1 125 ? 5.512 15.172 -16.688 1 89.12 125 ARG A CA 1
ATOM 961 C C . ARG A 1 125 ? 4.156 15.773 -16.344 1 89.12 125 ARG A C 1
ATOM 963 O O . ARG A 1 125 ? 3.342 15.141 -15.664 1 89.12 125 ARG A O 1
ATOM 970 N N . PRO A 1 126 ? 3.945 17 -16.766 1 87.19 126 PRO A N 1
ATOM 971 C CA . PRO A 1 126 ? 2.627 17.594 -16.516 1 87.19 126 PRO A CA 1
ATOM 972 C C . PRO A 1 126 ? 1.521 16.922 -17.328 1 87.19 126 PRO A C 1
ATOM 974 O O . PRO A 1 126 ? 1.739 16.562 -18.484 1 87.19 126 PRO A O 1
ATOM 977 N N . GLY A 1 127 ? 0.419 16.5 -16.688 1 82.81 127 GLY A N 1
ATOM 978 C CA . GLY A 1 127 ? -0.741 15.977 -17.391 1 82.81 127 GLY A CA 1
ATOM 979 C C . GLY A 1 127 ? -1.521 17.047 -18.141 1 82.81 127 GLY A C 1
ATOM 980 O O . GLY A 1 127 ? -1.177 18.234 -18.062 1 82.81 127 GLY A O 1
ATOM 981 N N . SER A 1 128 ? -2.439 16.594 -19.109 1 66.25 128 SER A N 1
ATOM 982 C CA . SER A 1 128 ? -3.178 17.516 -19.953 1 66.25 128 SER A CA 1
ATOM 983 C C . SER A 1 128 ? -3.936 18.547 -19.125 1 66.25 128 SER A C 1
ATOM 985 O O . SER A 1 128 ? -4.031 19.719 -19.5 1 66.25 128 SER A O 1
ATOM 987 N N . SER A 1 129 ? -4.789 17.938 -18.062 1 54.81 129 SER A N 1
ATOM 988 C CA . SER A 1 129 ? -5.586 18.859 -17.266 1 54.81 129 SER A CA 1
ATOM 989 C C . SER A 1 129 ? -4.715 19.625 -16.281 1 54.81 129 SER A C 1
ATOM 991 O O . SER A 1 129 ? -5.227 20.344 -15.406 1 54.81 129 SER A O 1
ATOM 993 N N . ALA A 1 130 ? -3.57 19.297 -16.203 1 47.69 130 ALA A N 1
ATOM 994 C CA . ALA A 1 130 ? -2.793 20.047 -15.211 1 47.69 130 ALA A CA 1
ATOM 995 C C . ALA A 1 130 ? -3.266 21.484 -15.109 1 47.69 130 ALA A C 1
ATOM 997 O O . ALA A 1 130 ? -3.516 22 -14.008 1 47.69 130 ALA A O 1
ATOM 998 N N . LEU A 1 131 ? -2.818 22.359 -15.898 1 43.59 131 LEU A N 1
ATOM 999 C CA . LEU A 1 131 ? -3.211 23.75 -15.672 1 43.59 131 LEU A CA 1
ATOM 1000 C C . LEU A 1 131 ? -4.664 23.969 -16.078 1 43.59 131 LEU A C 1
ATOM 1002 O O . LEU A 1 131 ? -5.082 25.109 -16.297 1 43.59 131 LEU A O 1
ATOM 1006 N N . ALA A 1 132 ? -5.492 23.094 -16.594 1 36.97 132 ALA A N 1
ATOM 1007 C CA . ALA A 1 132 ? -6.754 23.797 -16.781 1 36.97 132 ALA A CA 1
ATOM 1008 C C . ALA A 1 132 ? -7.273 24.375 -15.469 1 36.97 132 ALA A C 1
ATOM 1010 O O . ALA A 1 132 ? -7.809 23.641 -14.633 1 36.97 132 ALA A O 1
ATOM 1011 N N . PHE A 1 133 ? -6.684 25.047 -14.828 1 35.5 133 PHE A N 1
ATOM 1012 C CA . PHE A 1 133 ? -7.387 25.984 -13.945 1 35.5 133 PHE A CA 1
ATOM 1013 C C . PHE A 1 133 ? -8.734 26.375 -14.531 1 35.5 133 PHE A C 1
ATOM 1015 O O . PHE A 1 133 ? -8.797 27.062 -15.555 1 35.5 133 PHE A O 1
ATOM 1022 N N . ASP A 1 134 ? -9.633 25.531 -14.945 1 32.06 134 ASP A N 1
ATOM 1023 C CA . ASP A 1 134 ? -10.859 26.312 -14.867 1 32.06 134 ASP A CA 1
ATOM 1024 C C . ASP A 1 134 ? -10.805 27.297 -13.688 1 32.06 134 ASP A C 1
ATOM 1026 O O . ASP A 1 134 ? -10.68 26.875 -12.539 1 32.06 134 ASP A O 1
ATOM 1030 N N . TYR A 1 135 ? -10.344 28.422 -13.922 1 29.11 135 TYR A N 1
ATOM 1031 C CA . TYR A 1 135 ? -10.531 29.75 -13.367 1 29.11 135 TYR A CA 1
ATOM 1032 C C . TYR A 1 135 ? -11.922 29.906 -12.766 1 29.11 135 TYR A C 1
ATOM 1034 O O . TYR A 1 135 ? -12.859 30.328 -13.453 1 29.11 135 TYR A O 1
ATOM 1042 N N . GLU A 1 136 ? -12.648 28.922 -12.484 1 29.77 136 GLU A N 1
ATOM 1043 C CA . GLU A 1 136 ? -13.641 29.688 -11.742 1 29.77 136 GLU A CA 1
ATOM 1044 C C . GLU A 1 136 ? -12.977 30.672 -10.781 1 29.77 136 GLU A C 1
ATOM 1046 O O . GLU A 1 136 ? -12.297 30.266 -9.844 1 29.77 136 GLU A O 1
ATOM 1051 N N . ARG A 1 137 ? -12.406 31.656 -11.422 1 28.22 137 ARG A N 1
ATOM 1052 C CA . ARG A 1 137 ? -12.117 32.969 -10.867 1 28.22 137 ARG A CA 1
ATOM 1053 C C . ARG A 1 137 ? -12.922 33.219 -9.602 1 28.22 137 ARG A C 1
ATOM 1055 O O . ARG A 1 137 ? -14.141 33.406 -9.656 1 28.22 137 ARG A O 1
ATOM 1062 N N . VAL A 1 138 ? -12.82 32.344 -8.688 1 29.42 138 VAL A N 1
ATOM 1063 C CA . VAL A 1 138 ? -13.344 33.094 -7.551 1 29.42 138 VAL A CA 1
ATOM 1064 C C . VAL A 1 138 ? -12.844 34.531 -7.621 1 29.42 138 VAL A C 1
ATOM 1066 O O . VAL A 1 138 ? -11.641 34.781 -7.547 1 29.42 138 VAL A O 1
ATOM 1069 N N . GLU A 1 139 ? -13.32 35.219 -8.539 1 27.48 139 GLU A N 1
ATOM 1070 C CA . GLU A 1 139 ? -13.125 36.656 -8.469 1 27.48 139 GLU A CA 1
ATOM 1071 C C . GLU A 1 139 ? -12.773 37.125 -7.055 1 27.48 139 GLU A C 1
ATOM 1073 O O . GLU A 1 139 ? -13.414 36.688 -6.09 1 27.48 139 GLU A O 1
ATOM 1078 N N . PRO A 1 140 ? -11.492 37.281 -6.852 1 28.56 140 PRO A N 1
ATOM 1079 C CA . PRO A 1 140 ? -11.32 37.938 -5.551 1 28.56 140 P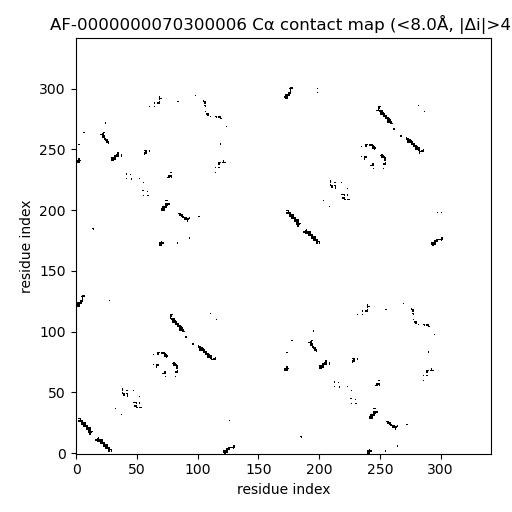RO A CA 1
ATOM 1080 C C . PRO A 1 140 ? -12.57 38.688 -5.105 1 28.56 140 PRO A C 1
ATOM 1082 O O . PRO A 1 140 ? -13.07 39.531 -5.844 1 28.56 140 PRO A O 1
ATOM 1085 N N . GLN A 1 141 ? -13.5 37.938 -4.613 1 30.3 141 GLN A N 1
ATOM 1086 C CA . GLN A 1 141 ? -14.484 38.938 -4.145 1 30.3 141 GLN A CA 1
ATOM 1087 C C . GLN A 1 141 ? -13.805 40.188 -3.643 1 30.3 141 GLN A C 1
ATOM 1089 O O . GLN A 1 141 ? -12.789 40.125 -2.943 1 30.3 141 GLN A O 1
ATOM 1094 N N . PRO A 1 142 ? -13.656 41.156 -4.488 1 30.55 142 PRO A N 1
ATOM 1095 C CA . PRO A 1 142 ? -13.047 42.375 -3.941 1 30.55 142 PRO A CA 1
ATOM 1096 C C . PRO A 1 142 ? -13.148 42.438 -2.42 1 30.55 142 PRO A C 1
ATOM 1098 O O . PRO A 1 142 ? -14.211 42.156 -1.854 1 30.55 142 PRO A O 1
ATOM 1101 N N . LYS A 1 143 ? -12.039 41.844 -1.72 1 32.69 143 LYS A N 1
ATOM 1102 C CA . LYS A 1 143 ? -12.172 42.219 -0.316 1 32.69 143 LYS A CA 1
ATOM 1103 C C . LYS A 1 143 ? -13.148 43.406 -0.153 1 32.69 143 LYS A C 1
ATOM 1105 O O . LYS A 1 143 ? -12.992 44.438 -0.795 1 32.69 143 LYS A O 1
ATOM 1110 N N . LYS A 1 144 ? -14.367 43.031 -0.026 1 34.12 144 LYS A N 1
ATOM 1111 C CA . LYS A 1 144 ? -15.211 44.188 0.3 1 34.12 144 LYS A CA 1
ATOM 1112 C C . LYS A 1 144 ? -14.453 45.188 1.165 1 34.12 144 LYS A C 1
ATOM 1114 O O . LYS A 1 144 ? -13.953 44.844 2.236 1 34.12 144 LYS A O 1
ATOM 1119 N N . LYS A 1 145 ? -13.555 46.125 0.538 1 34.31 145 LYS A N 1
ATOM 1120 C CA . LYS A 1 145 ? -13.125 47.25 1.373 1 34.31 145 LYS A CA 1
ATOM 1121 C C . LYS A 1 145 ? -14.055 47.438 2.566 1 34.31 145 LYS A C 1
ATOM 1123 O O . LYS A 1 145 ? -15.273 47.375 2.422 1 34.31 145 LYS A O 1
ATOM 1128 N N . PRO A 1 146 ? -13.633 47 3.777 1 32.53 146 PRO A N 1
ATOM 1129 C CA . PRO A 1 146 ? -14.602 47.5 4.758 1 32.53 146 PRO A CA 1
ATOM 1130 C C . PRO A 1 146 ? -15.344 48.75 4.277 1 32.53 146 PRO A C 1
ATOM 1132 O O . PRO A 1 146 ? -14.734 49.656 3.674 1 32.53 146 PRO A O 1
ATOM 1135 N N . GLY A 1 147 ? -16.516 48.5 3.629 1 28.39 147 GLY A N 1
ATOM 1136 C CA . GLY A 1 147 ? -17.297 49.688 3.264 1 28.39 147 GLY A CA 1
ATOM 1137 C C . GLY A 1 147 ? -16.969 50.906 4.09 1 28.39 147 GLY A C 1
ATOM 1138 O O . GLY A 1 147 ? -16.984 50.844 5.32 1 28.39 147 GLY A O 1
ATOM 1139 N N . THR A 1 148 ? -15.805 51.625 3.695 1 30.58 148 THR A N 1
ATOM 1140 C CA . THR A 1 148 ? -15.695 52.969 4.262 1 30.58 148 THR A CA 1
ATOM 1141 C C . THR A 1 148 ? -17.078 53.5 4.625 1 30.58 148 THR A C 1
ATOM 1143 O O . THR A 1 148 ? -17.922 53.719 3.746 1 30.58 148 THR A O 1
ATOM 1146 N N . GLY A 1 149 ? -17.672 52.906 5.75 1 27.69 149 GLY A N 1
ATOM 1147 C CA . GLY A 1 149 ? -18.828 53.594 6.289 1 27.69 149 GLY A CA 1
ATOM 1148 C C . GLY A 1 149 ? -18.891 55.062 5.871 1 27.69 149 GLY A C 1
ATOM 1149 O O . GLY A 1 149 ? -17.953 55.812 6.125 1 27.69 149 GLY A O 1
ATOM 1150 N N . ASP A 1 150 ? -19.344 55.312 4.574 1 29.91 150 ASP A N 1
ATOM 1151 C CA . ASP A 1 150 ? -19.656 56.656 4.125 1 29.91 150 ASP A CA 1
ATOM 1152 C C . ASP A 1 150 ? -20.062 57.562 5.297 1 29.91 150 ASP A C 1
ATOM 1154 O O . ASP A 1 150 ? -21.125 57.375 5.887 1 29.91 150 ASP A O 1
ATOM 1158 N N . ASN A 1 151 ? -19.172 57.625 6.316 1 27.97 151 ASN A N 1
ATOM 1159 C CA . ASN A 1 151 ? -19.531 58.719 7.215 1 27.97 151 ASN A CA 1
ATOM 1160 C C . ASN A 1 151 ? -20.031 59.938 6.445 1 27.97 151 ASN A C 1
ATOM 1162 O O . ASN A 1 151 ? -19.25 60.656 5.824 1 27.97 151 ASN A O 1
ATOM 1166 N N . GLN A 1 152 ? -21.094 59.656 5.578 1 27.31 152 GLN A N 1
ATOM 1167 C CA . GLN A 1 152 ? -21.797 60.781 4.992 1 27.31 152 GLN A CA 1
ATOM 1168 C C . GLN A 1 152 ? -21.828 61.969 5.953 1 27.31 152 GLN A C 1
ATOM 1170 O O . GLN A 1 152 ? -22.375 61.875 7.055 1 27.31 152 GLN A O 1
ATOM 1175 N N . THR A 1 153 ? -20.641 62.594 6.016 1 28.25 153 THR A N 1
ATOM 1176 C CA . THR A 1 153 ? -20.688 63.875 6.734 1 28.25 153 THR A CA 1
ATOM 1177 C C . THR A 1 153 ? -22 64.625 6.438 1 28.25 153 THR A C 1
ATOM 1179 O O . THR A 1 153 ? -22.375 64.75 5.273 1 28.25 153 THR A O 1
ATOM 1182 N N . PRO A 1 154 ? -22.891 64.562 7.34 1 28.17 154 PRO A N 1
ATOM 1183 C CA . PRO A 1 154 ? -24.188 65.188 7.156 1 28.17 154 PRO A CA 1
ATOM 1184 C C . PRO A 1 154 ? -24.094 66.5 6.398 1 28.17 154 PRO A C 1
ATOM 1186 O O . PRO A 1 154 ? -23.297 67.375 6.754 1 28.17 154 PRO A O 1
ATOM 1189 N N . SER A 1 155 ? -23.922 66.312 4.988 1 28.48 155 SER A N 1
ATOM 1190 C CA . SER A 1 155 ? -23.891 67.625 4.281 1 28.48 155 SER A CA 1
ATOM 1191 C C . SER A 1 155 ? -24.828 68.625 4.926 1 28.48 155 SER A C 1
ATOM 1193 O O . SER A 1 155 ? -25.969 68.312 5.246 1 28.48 155 SER A O 1
ATOM 1195 N N . PRO A 1 156 ? -24.203 69.562 5.562 1 26.42 156 PRO A N 1
ATOM 1196 C CA . PRO A 1 156 ? -25.047 70.562 6.184 1 26.42 156 PRO A CA 1
ATOM 1197 C C . PRO A 1 156 ? -26.156 71.062 5.25 1 26.42 156 PRO A C 1
ATOM 1199 O O . PRO A 1 156 ? -25.953 71.125 4.035 1 26.42 156 PRO A O 1
ATOM 1202 N N . SER A 1 157 ? -27.344 70.375 5.449 1 25.91 157 SER A N 1
ATOM 1203 C CA . SER A 1 157 ? -28.562 70.812 4.777 1 25.91 157 SER A CA 1
ATOM 1204 C C . SER A 1 157 ? -28.547 72.312 4.508 1 25.91 157 SER A C 1
ATOM 1206 O O . SER A 1 157 ? -28.422 73.125 5.438 1 25.91 157 SER A O 1
ATOM 1208 N N . THR A 1 158 ? -27.625 72.688 3.398 1 27.69 158 THR A N 1
ATOM 1209 C CA . THR A 1 158 ? -27.719 74.062 3.088 1 27.69 158 THR A CA 1
ATOM 1210 C C . THR A 1 158 ? -29.172 74.562 3.184 1 27.69 158 THR A C 1
ATOM 1212 O O . THR A 1 158 ? -30.078 73.938 2.619 1 27.69 158 THR A O 1
ATOM 1215 N N . PRO A 1 159 ? -29.359 75.375 4.133 1 26.05 159 PRO A N 1
ATOM 1216 C CA . PRO A 1 159 ? -30.656 75.938 4.375 1 26.05 159 PRO A CA 1
ATOM 1217 C C . PRO A 1 159 ? -31.312 76.5 3.098 1 26.05 159 PRO A C 1
ATOM 1219 O O . PRO A 1 159 ? -30.641 77.062 2.254 1 26.05 159 PRO A O 1
ATOM 1222 N N . ASP A 1 160 ? -32.031 75.438 2.367 1 27.62 160 ASP A N 1
ATOM 1223 C CA . ASP A 1 160 ? -32.844 75.938 1.242 1 27.62 160 ASP A CA 1
ATOM 1224 C C . ASP A 1 160 ? -33.406 77.312 1.506 1 27.62 160 ASP A C 1
ATOM 1226 O O . ASP A 1 160 ? -34.062 77.5 2.523 1 27.62 160 ASP A O 1
ATOM 1230 N N . GLY A 1 161 ? -32.406 78.25 1.416 1 22.67 161 GLY A N 1
ATOM 1231 C CA . GLY A 1 161 ? -32.938 79.625 1.493 1 22.67 161 GLY A CA 1
ATOM 1232 C C . GLY A 1 161 ? -34.25 79.75 0.745 1 22.67 161 GLY A C 1
ATOM 1233 O O . GLY A 1 161 ? -34.312 79.562 -0.47 1 22.67 161 GLY A O 1
ATOM 1234 N N . GLY A 1 162 ? -35.312 79.312 1.417 1 21.78 162 GLY A N 1
ATOM 1235 C CA . GLY A 1 162 ? -36.688 79.5 0.972 1 21.78 162 GLY A CA 1
ATOM 1236 C C . GLY A 1 162 ? -36.969 80.938 0.486 1 21.78 162 GLY A C 1
ATOM 1237 O O . GLY A 1 162 ? -38.094 81.25 0.131 1 21.78 162 GLY A O 1
ATOM 1238 N N . GLY A 1 163 ? -35.906 81.812 0.737 1 21.41 163 GLY A N 1
ATOM 1239 C CA . GLY A 1 163 ? -36.688 83 0.958 1 21.41 163 GLY A CA 1
ATOM 1240 C C . GLY A 1 163 ? -37.688 83.312 -0.152 1 21.41 163 GLY A C 1
ATOM 1241 O O . GLY A 1 163 ? -37.5 82.875 -1.293 1 21.41 163 GLY A O 1
ATOM 1242 N N . GLY A 1 164 ? -38.969 83.375 0.25 1 22.5 164 GLY A N 1
ATOM 1243 C CA . GLY A 1 164 ? -40.312 83.688 -0.206 1 22.5 164 GLY A CA 1
ATOM 1244 C C . GLY A 1 164 ? -40.375 85 -0.991 1 22.5 164 GLY A C 1
ATOM 1245 O O . GLY A 1 164 ? -41.469 85.438 -1.367 1 22.5 164 GLY A O 1
ATOM 1246 N N . GLN A 1 165 ? -39.125 85.75 -1.176 1 22.03 165 GLN A N 1
ATOM 1247 C CA . GLN A 1 165 ? -39.562 87.125 -1.257 1 22.03 165 GLN A CA 1
ATOM 1248 C C . GLN A 1 165 ? -40.688 87.312 -2.279 1 22.03 165 GLN A C 1
ATOM 1250 O O . GLN A 1 165 ? -40.75 86.562 -3.262 1 22.03 165 GLN A O 1
ATOM 1255 N N . GLY A 1 166 ? -41.531 88.312 -1.934 1 22.11 166 GLY A N 1
ATOM 1256 C CA . GLY A 1 166 ? -42.75 89.062 -2.037 1 22.11 166 GLY A CA 1
ATOM 1257 C C . GLY A 1 166 ? -43.094 89.5 -3.459 1 22.11 166 GLY A C 1
ATOM 1258 O O . GLY A 1 166 ? -42.312 89.25 -4.383 1 22.11 166 GLY A O 1
ATOM 1259 N N . GLY A 1 167 ? -43.625 90.688 -3.484 1 24.8 167 GLY A N 1
ATOM 1260 C CA . GLY A 1 167 ? -44.812 91.375 -3.924 1 24.8 167 GLY A CA 1
ATOM 1261 C C . GLY A 1 167 ? -44.688 91.938 -5.34 1 24.8 167 GLY A C 1
ATOM 1262 O O . GLY A 1 167 ? -45.625 91.812 -6.129 1 24.8 167 GLY A O 1
ATOM 1263 N N . THR A 1 168 ? -43.812 93 -5.469 1 23.53 168 THR A N 1
ATOM 1264 C CA . THR A 1 168 ? -44.375 94.188 -6.02 1 23.53 168 THR A CA 1
ATOM 1265 C C . THR A 1 168 ? -44.688 94.062 -7.504 1 23.53 168 THR A C 1
ATOM 1267 O O . THR A 1 168 ? -44.25 93.062 -8.133 1 23.53 168 THR A O 1
ATOM 1270 N N . GLY A 1 169 ? -44.625 95.312 -8.203 1 24.06 169 GLY A N 1
ATOM 1271 C CA . GLY A 1 169 ? -45.344 96.312 -8.922 1 24.06 169 GLY A CA 1
ATOM 1272 C C . GLY A 1 169 ? -45.375 96.125 -10.422 1 24.06 169 GLY A C 1
ATOM 1273 O O . GLY A 1 169 ? -45.094 95 -10.891 1 24.06 169 GLY A O 1
ATOM 1274 N N . GLY A 1 170 ? -44.875 97.25 -11.141 1 28.8 170 GLY A N 1
ATOM 1275 C CA . GLY A 1 170 ? -45.25 98.062 -12.273 1 28.8 170 GLY A CA 1
ATOM 1276 C C . GLY A 1 170 ? -44.938 97.438 -13.609 1 28.8 170 GLY A C 1
ATOM 1277 O O . GLY A 1 170 ? -45.844 97 -14.312 1 28.8 170 GLY A O 1
ATOM 1278 N N . LEU A 1 171 ? -44.094 98.25 -14.359 1 24.81 171 LEU A N 1
ATOM 1279 C CA . LEU A 1 171 ? -44.125 98.188 -15.82 1 24.81 171 LEU A CA 1
ATOM 1280 C C . LEU A 1 171 ? -43.656 96.875 -16.344 1 24.81 171 LEU A C 1
ATOM 1282 O O . LEU A 1 171 ? -42.781 96.25 -15.758 1 24.81 171 LEU A O 1
ATOM 1286 N N . MET B 1 1 ? -7.105 -15.836 15.414 1 63.69 1 MET B N 1
ATOM 1287 C CA . MET B 1 1 ? -5.922 -15.016 15.648 1 63.69 1 MET B CA 1
ATOM 1288 C C . MET B 1 1 ? -6.188 -13.562 15.258 1 63.69 1 MET B C 1
ATOM 1290 O O . MET B 1 1 ? -7.047 -13.289 14.422 1 63.69 1 MET B O 1
ATOM 1294 N N . SER B 1 2 ? -5.898 -12.57 15.938 1 84.81 2 SER B N 1
ATOM 1295 C CA . SER B 1 2 ? -6.285 -11.164 15.945 1 84.81 2 SER B CA 1
ATOM 1296 C C . SER B 1 2 ? -5.098 -10.258 15.641 1 84.81 2 SER B C 1
ATOM 1298 O O . SER B 1 2 ? -3.951 -10.711 15.625 1 84.81 2 SER B O 1
ATOM 1300 N N . LEU B 1 3 ? -5.355 -9.086 15.188 1 90.31 3 LEU B N 1
ATOM 1301 C CA . LEU B 1 3 ? -4.352 -8.039 15.023 1 90.31 3 LEU B CA 1
ATOM 1302 C C . LEU B 1 3 ? -4.004 -7.398 16.359 1 90.31 3 LEU B C 1
ATOM 1304 O O . LEU B 1 3 ? -4.879 -6.859 17.047 1 90.31 3 LEU B O 1
ATOM 1308 N N . LYS B 1 4 ? -2.762 -7.477 16.766 1 91.75 4 LYS B N 1
ATOM 1309 C CA . LYS B 1 4 ? -2.314 -6.941 18.047 1 91.75 4 LYS B CA 1
ATOM 1310 C C . LYS B 1 4 ? -1.866 -5.492 17.922 1 91.75 4 LYS B C 1
ATOM 1312 O O . LYS B 1 4 ? -1.354 -5.09 16.875 1 91.75 4 LYS B O 1
ATOM 1317 N N . TYR B 1 5 ? -2.098 -4.77 19.047 1 92.5 5 TYR B N 1
ATOM 1318 C CA . TYR B 1 5 ? -1.644 -3.385 19.047 1 92.5 5 TYR B CA 1
ATOM 1319 C C . TYR B 1 5 ? -0.789 -3.084 20.266 1 92.5 5 TYR B C 1
ATOM 1321 O O . TYR B 1 5 ? -0.872 -3.783 21.281 1 92.5 5 TYR B O 1
ATOM 1329 N N . VAL B 1 6 ? 0.088 -2.09 20.172 1 91.62 6 VAL B N 1
ATOM 1330 C CA . VAL B 1 6 ? 0.899 -1.561 21.266 1 91.62 6 VAL B CA 1
ATOM 1331 C C . VAL B 1 6 ? 0.735 -0.044 21.344 1 91.62 6 VAL B C 1
ATOM 1333 O O . VAL B 1 6 ? 0.35 0.596 20.359 1 91.62 6 VAL B O 1
ATOM 1336 N N . ILE B 1 7 ? 0.939 0.516 22.516 1 91.5 7 ILE B N 1
ATOM 1337 C CA . ILE B 1 7 ? 0.888 1.963 22.703 1 91.5 7 ILE B CA 1
ATOM 1338 C C . ILE B 1 7 ? 2.301 2.539 22.641 1 91.5 7 ILE B C 1
ATOM 1340 O O . ILE B 1 7 ? 3.188 2.104 23.375 1 91.5 7 ILE B O 1
ATOM 1344 N N . LYS B 1 8 ? 2.498 3.502 21.781 1 91.94 8 LYS B N 1
ATOM 1345 C CA . LYS B 1 8 ? 3.805 4.129 21.594 1 91.94 8 LYS B CA 1
ATOM 1346 C C . LYS B 1 8 ? 3.754 5.613 21.938 1 91.94 8 LYS B C 1
ATOM 1348 O O . LYS B 1 8 ? 2.682 6.219 21.938 1 91.94 8 LYS B O 1
ATOM 1353 N N . LYS B 1 9 ? 4.895 6.137 22.328 1 90.62 9 LYS B N 1
ATOM 1354 C CA . LYS B 1 9 ? 4.992 7.562 22.625 1 90.62 9 LYS B CA 1
ATOM 1355 C C . LYS B 1 9 ? 5.805 8.297 21.562 1 90.62 9 LYS B C 1
ATOM 1357 O O . LYS B 1 9 ? 6.754 7.738 21 1 90.62 9 LYS B O 1
ATOM 1362 N N . SER B 1 10 ? 5.336 9.445 21.219 1 90.75 10 SER B N 1
ATOM 1363 C CA . SER B 1 10 ? 6.062 10.312 20.297 1 90.75 10 SER B CA 1
ATOM 1364 C C . SER B 1 10 ? 5.895 11.781 20.688 1 90.75 10 SER B C 1
ATOM 1366 O O . SER B 1 10 ? 5.242 12.102 21.672 1 90.75 10 SER B O 1
ATOM 1368 N N . VAL B 1 11 ? 6.719 12.625 19.984 1 89.81 11 VAL B N 1
ATOM 1369 C CA . VAL B 1 11 ? 6.582 14.07 20.172 1 89.81 11 VAL B CA 1
ATOM 1370 C C . VAL B 1 11 ? 5.809 14.672 19 1 89.81 11 VAL B C 1
ATOM 1372 O O . VAL B 1 11 ? 6.176 14.469 17.828 1 89.81 11 VAL B O 1
ATOM 1375 N N . ALA B 1 12 ? 4.773 15.383 19.328 1 85.44 12 ALA B N 1
ATOM 1376 C CA . ALA B 1 12 ? 3.945 15.992 18.281 1 85.44 12 ALA B CA 1
ATOM 1377 C C . ALA B 1 12 ? 4.727 17.047 17.516 1 85.44 12 ALA B C 1
ATOM 1379 O O . ALA B 1 12 ? 5.391 17.906 18.109 1 85.44 12 ALA B O 1
ATOM 1380 N N . LYS B 1 13 ? 4.543 16.984 16.172 1 79.38 13 LYS B N 1
ATOM 1381 C CA . LYS B 1 13 ? 5.324 17.891 15.344 1 79.38 13 LYS B CA 1
ATOM 1382 C C . LYS B 1 13 ? 4.504 19.109 14.938 1 79.38 13 LYS B C 1
ATOM 1384 O O . LYS B 1 13 ? 5.059 20.188 14.703 1 79.38 13 LYS B O 1
ATOM 1389 N N . ILE B 1 14 ? 3.248 18.828 14.781 1 75.5 14 ILE B N 1
ATOM 1390 C CA . ILE B 1 14 ? 2.42 19.906 14.25 1 75.5 14 ILE B CA 1
ATOM 1391 C C . ILE B 1 14 ? 1.19 20.094 15.133 1 75.5 14 ILE B C 1
ATOM 1393 O O . ILE B 1 14 ? 0.796 19.172 15.867 1 75.5 14 ILE B O 1
ATOM 1397 N N . GLY B 1 15 ? 0.594 21.281 15.109 1 73.5 15 GLY B N 1
ATOM 1398 C CA . GLY B 1 15 ? -0.687 21.516 15.75 1 73.5 15 GLY B CA 1
ATOM 1399 C C . GLY B 1 15 ? -0.554 22.172 17.125 1 73.5 15 GLY B C 1
ATOM 1400 O O . GLY B 1 15 ? 0.512 22.672 17.469 1 73.5 15 GLY B O 1
ATOM 1401 N N . PRO B 1 16 ? -1.735 22.172 17.797 1 76.31 16 PRO B N 1
ATOM 1402 C CA . PRO B 1 16 ? -1.779 22.812 19.109 1 76.31 16 PRO B CA 1
ATOM 1403 C C . PRO B 1 16 ? -0.913 22.094 20.141 1 76.31 16 PRO B C 1
ATOM 1405 O O . PRO B 1 16 ? -0.491 22.703 21.141 1 76.31 16 PRO B O 1
ATOM 1408 N N . LYS B 1 17 ? -0.563 20.938 19.875 1 80.38 17 LYS B N 1
ATOM 1409 C CA . LYS B 1 17 ? 0.217 20.156 20.828 1 80.38 17 LYS B CA 1
ATOM 1410 C C . LYS B 1 17 ? 1.667 20.016 20.375 1 80.38 17 LYS B C 1
ATOM 1412 O O . LYS B 1 17 ? 2.402 19.172 20.875 1 80.38 17 LYS B O 1
ATOM 1417 N N . ALA B 1 18 ? 2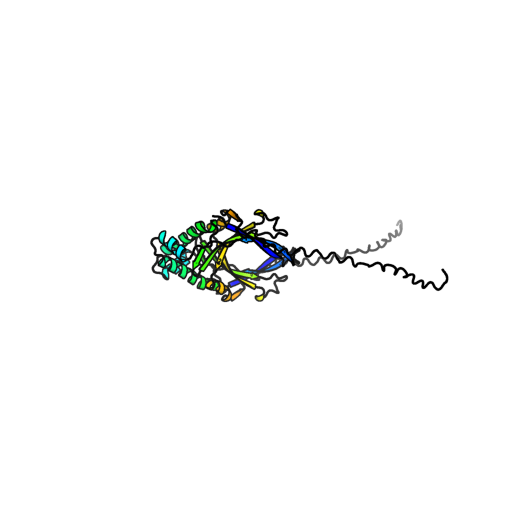.027 20.797 19.484 1 81.5 18 ALA B N 1
ATOM 1418 C CA . ALA B 1 18 ? 3.391 20.688 18.969 1 81.5 18 ALA B CA 1
ATOM 1419 C C . ALA B 1 18 ? 4.414 20.766 20.094 1 81.5 18 ALA B C 1
ATOM 1421 O O . ALA B 1 18 ? 4.32 21.641 20.969 1 81.5 18 ALA B O 1
ATOM 1422 N N . GLY B 1 19 ? 5.281 19.781 20.094 1 86.38 19 GLY B N 1
ATOM 1423 C CA . GLY B 1 19 ? 6.336 19.766 21.094 1 86.38 19 GLY B CA 1
ATOM 1424 C C . GLY B 1 19 ? 5.988 18.938 22.328 1 86.38 19 GLY B C 1
ATOM 1425 O O . GLY B 1 19 ? 6.855 18.625 23.141 1 86.38 19 GLY B O 1
ATOM 1426 N N . GLN B 1 20 ? 4.801 18.578 22.5 1 90.44 20 GLN B N 1
ATOM 1427 C CA . GLN B 1 20 ? 4.367 17.797 23.656 1 90.44 20 GLN B CA 1
ATOM 1428 C C . GLN B 1 20 ? 4.406 16.312 23.359 1 90.44 20 GLN B C 1
ATOM 1430 O O . GLN B 1 20 ? 4.332 15.898 22.188 1 90.44 20 GLN B O 1
ATOM 1435 N N . THR B 1 21 ? 4.547 15.57 24.469 1 92.19 21 THR B N 1
ATOM 1436 C CA . THR B 1 21 ? 4.551 14.117 24.344 1 92.19 21 THR B CA 1
ATOM 1437 C C . THR B 1 21 ? 3.145 13.594 24.062 1 92.19 21 THR B C 1
ATOM 1439 O O . THR B 1 21 ? 2.188 13.992 24.734 1 92.19 21 THR B O 1
ATOM 1442 N N . ILE B 1 22 ? 3.029 12.766 23.062 1 91 22 ILE B N 1
ATOM 1443 C CA . ILE B 1 22 ? 1.745 12.172 22.703 1 91 22 ILE B CA 1
ATOM 1444 C C . ILE B 1 22 ? 1.876 10.656 22.641 1 91 22 ILE B C 1
ATOM 1446 O O . ILE B 1 22 ? 2.982 10.125 22.516 1 91 22 ILE B O 1
ATOM 1450 N N . TYR B 1 23 ? 0.705 10.008 22.828 1 91.56 23 TYR B N 1
ATOM 1451 C CA . TYR B 1 23 ? 0.644 8.555 22.797 1 91.56 23 TYR B CA 1
ATOM 1452 C C . TYR B 1 23 ? -0.326 8.078 21.719 1 91.56 23 TYR B C 1
ATOM 1454 O O . TYR B 1 23 ? -1.357 8.711 21.484 1 91.56 23 TYR B O 1
ATOM 1462 N N . TYR B 1 24 ? 0.002 7.035 21 1 92.69 24 TYR B N 1
ATOM 1463 C CA . TYR B 1 24 ? -0.85 6.473 19.969 1 92.69 24 TYR B CA 1
ATOM 1464 C C . TYR B 1 24 ? -0.68 4.961 19.875 1 92.69 24 TYR B C 1
ATOM 1466 O O . TYR B 1 24 ? 0.337 4.418 20.312 1 92.69 24 TYR B O 1
ATOM 1474 N N . ALA B 1 25 ? -1.698 4.34 19.328 1 93.25 25 ALA B N 1
ATOM 1475 C CA . ALA B 1 25 ? -1.635 2.895 19.141 1 93.25 25 ALA B CA 1
ATOM 1476 C C . ALA B 1 25 ? -0.982 2.545 17.812 1 93.25 25 ALA B C 1
ATOM 1478 O O . ALA B 1 25 ? -1.178 3.244 16.812 1 93.25 25 ALA B O 1
ATOM 1479 N N . GLN B 1 26 ? -0.222 1.477 17.812 1 93.56 26 GLN B N 1
ATOM 1480 C CA . GLN B 1 26 ? 0.407 0.971 16.594 1 93.56 26 GLN B CA 1
ATOM 1481 C C . GLN B 1 26 ? 0.333 -0.552 16.531 1 93.56 26 GLN B C 1
ATOM 1483 O O . GLN B 1 26 ? 0.323 -1.223 17.562 1 93.56 26 GLN B O 1
ATOM 1488 N N . PRO B 1 27 ? 0.185 -1.067 15.305 1 92.25 27 PRO B N 1
ATOM 1489 C CA . PRO B 1 27 ? 0.226 -2.529 15.211 1 92.25 27 PRO B CA 1
ATOM 1490 C C . PRO B 1 27 ? 1.496 -3.121 15.82 1 92.25 27 PRO B C 1
ATOM 1492 O O . PRO B 1 27 ? 2.592 -2.594 15.602 1 92.25 27 PRO B O 1
ATOM 1495 N N . ALA B 1 28 ? 1.309 -4.141 16.547 1 90.88 28 ALA B N 1
ATOM 1496 C CA . ALA B 1 28 ? 2.443 -4.875 17.094 1 90.88 28 ALA B CA 1
ATOM 1497 C C . ALA B 1 28 ? 3.092 -5.762 16.031 1 90.88 28 ALA B C 1
ATOM 1499 O O . ALA B 1 28 ? 2.521 -5.977 14.961 1 90.88 28 ALA B O 1
ATOM 1500 N N . ALA B 1 29 ? 4.312 -6.211 16.484 1 85.06 29 ALA B N 1
ATOM 1501 C CA . ALA B 1 29 ? 4.98 -7.145 15.586 1 85.06 29 ALA B CA 1
ATOM 1502 C C . ALA B 1 29 ? 4.074 -8.328 15.242 1 85.06 29 ALA B C 1
ATOM 1504 O O . ALA B 1 29 ? 3.379 -8.852 16.125 1 85.06 29 ALA B O 1
ATOM 1505 N N . GLN B 1 30 ? 4.074 -8.688 14.008 1 87.94 30 GLN B N 1
ATOM 1506 C CA . GLN B 1 30 ? 3.191 -9.734 13.508 1 87.94 30 GLN B CA 1
ATOM 1507 C C . GLN B 1 30 ? 3.984 -10.969 13.094 1 87.94 30 GLN B C 1
ATOM 1509 O O . GLN B 1 30 ? 5.109 -10.859 12.609 1 87.94 30 GLN B O 1
ATOM 1514 N N . ASP B 1 31 ? 3.334 -12.156 13.336 1 93.06 31 ASP B N 1
ATOM 1515 C CA . ASP B 1 31 ? 3.902 -13.352 12.719 1 93.06 31 ASP B CA 1
ATOM 1516 C C . ASP B 1 31 ? 3.861 -13.258 11.195 1 93.06 31 ASP B C 1
ATOM 1518 O O . ASP B 1 31 ? 3.18 -12.391 10.641 1 93.06 31 ASP B O 1
ATOM 1522 N N . SER B 1 32 ? 4.703 -14.133 10.57 1 96.12 32 SER B N 1
ATOM 1523 C CA . SER B 1 32 ? 4.785 -13.977 9.125 1 96.12 32 SER B CA 1
ATOM 1524 C C . SER B 1 32 ? 4.598 -15.32 8.414 1 96.12 32 SER B C 1
ATOM 1526 O O . SER B 1 32 ? 4.938 -16.375 8.961 1 96.12 32 SER B O 1
ATOM 1528 N N . VAL B 1 33 ? 3.932 -15.266 7.301 1 97.5 33 VAL B N 1
ATOM 1529 C CA . VAL B 1 33 ? 3.934 -16.344 6.316 1 97.5 33 VAL B CA 1
ATOM 1530 C C . VAL B 1 33 ? 5.078 -16.141 5.328 1 97.5 33 VAL B C 1
ATOM 1532 O O . VAL B 1 33 ? 5.125 -15.125 4.621 1 97.5 33 VAL B O 1
ATOM 1535 N N . THR B 1 34 ? 6.004 -17.141 5.289 1 97.94 34 THR B N 1
ATOM 1536 C CA . THR B 1 34 ? 7.172 -17 4.43 1 97.94 34 THR B CA 1
ATOM 1537 C C . THR B 1 34 ? 6.805 -17.25 2.971 1 97.94 34 THR B C 1
ATOM 1539 O O . THR B 1 34 ? 5.789 -17.891 2.684 1 97.94 34 THR B O 1
ATOM 1542 N N . PHE B 1 35 ? 7.711 -16.781 2.154 1 98.31 35 PHE B N 1
ATOM 1543 C CA . PHE B 1 35 ? 7.5 -16.953 0.724 1 98.31 35 PHE B CA 1
ATOM 1544 C C . PHE B 1 35 ? 7.496 -18.438 0.36 1 98.31 35 PHE B C 1
ATOM 1546 O O . PHE B 1 35 ? 6.695 -18.875 -0.464 1 98.31 35 PHE B O 1
ATOM 1553 N N . HIS B 1 36 ? 8.422 -19.172 0.934 1 97.81 36 HIS B N 1
ATOM 1554 C CA . HIS B 1 36 ? 8.516 -20.609 0.672 1 97.81 36 HIS B CA 1
ATOM 1555 C C . HIS B 1 36 ? 7.227 -21.328 1.062 1 97.81 36 HIS B C 1
ATOM 1557 O O . HIS B 1 36 ? 6.688 -22.109 0.279 1 97.81 36 HIS B O 1
ATOM 1563 N N . SER B 1 37 ? 6.742 -21.016 2.256 1 97.75 37 SER B N 1
ATOM 1564 C CA . SER B 1 37 ? 5.508 -21.641 2.729 1 97.75 37 SER B CA 1
ATOM 1565 C C . SER B 1 37 ? 4.316 -21.234 1.874 1 97.75 37 SER B C 1
ATOM 1567 O O . SER B 1 37 ? 3.416 -22.031 1.626 1 97.75 37 SER B O 1
ATOM 1569 N N . LEU B 1 38 ? 4.316 -19.984 1.457 1 98.12 38 LEU B N 1
ATOM 1570 C CA . LEU B 1 38 ? 3.254 -19.469 0.602 1 98.12 38 LEU B CA 1
ATOM 1571 C C . LEU B 1 38 ? 3.215 -20.219 -0.728 1 98.12 38 LEU B C 1
ATOM 1573 O O . LEU B 1 38 ? 2.156 -20.688 -1.152 1 98.12 38 LEU B O 1
ATOM 1577 N N . CYS B 1 39 ? 4.355 -20.344 -1.323 1 98.19 39 CYS B N 1
ATOM 1578 C CA . CYS B 1 39 ? 4.434 -21.031 -2.611 1 98.19 39 CYS B CA 1
ATOM 1579 C C . CYS B 1 39 ? 3.99 -22.484 -2.494 1 98.19 39 CYS B C 1
ATOM 1581 O O . CYS B 1 39 ? 3.295 -23 -3.371 1 98.19 39 CYS B O 1
ATOM 1583 N N . LYS B 1 40 ? 4.387 -23.094 -1.429 1 97.69 40 LYS B N 1
ATOM 1584 C CA . LYS B 1 40 ? 3.99 -24.484 -1.197 1 97.69 40 LYS B CA 1
ATOM 1585 C C . LYS B 1 40 ? 2.475 -24.594 -1.05 1 97.69 40 LYS B C 1
ATOM 1587 O O . LYS B 1 40 ? 1.862 -25.516 -1.608 1 97.69 40 LYS B O 1
ATOM 1592 N N . ARG B 1 41 ? 1.912 -23.719 -0.357 1 97.44 41 ARG B N 1
ATOM 1593 C CA . ARG B 1 41 ? 0.47 -23.75 -0.135 1 97.44 41 ARG B CA 1
ATOM 1594 C C . ARG B 1 41 ? -0.288 -23.531 -1.44 1 97.44 41 ARG B C 1
ATOM 1596 O O . ARG B 1 41 ? -1.278 -24.203 -1.71 1 97.44 41 ARG B O 1
ATOM 1603 N N . ILE B 1 42 ? 0.195 -22.578 -2.188 1 97.38 42 ILE B N 1
ATOM 1604 C CA . ILE B 1 42 ? -0.455 -22.328 -3.469 1 97.38 42 ILE B CA 1
ATOM 1605 C C . ILE B 1 42 ? -0.335 -23.562 -4.359 1 97.38 42 ILE B C 1
ATOM 1607 O O . ILE B 1 42 ? -1.297 -23.953 -5.027 1 97.38 42 ILE B O 1
ATOM 1611 N N . ALA B 1 43 ? 0.83 -24.141 -4.395 1 96.69 43 ALA B N 1
ATOM 1612 C CA . ALA B 1 43 ? 1.077 -25.344 -5.199 1 96.69 43 ALA B CA 1
ATOM 1613 C C . ALA B 1 43 ? 0.165 -26.484 -4.773 1 96.69 43 ALA B C 1
ATOM 1615 O O . ALA B 1 43 ? -0.359 -27.219 -5.621 1 96.69 43 ALA B O 1
ATOM 1616 N N . GLU B 1 44 ? -0.067 -26.625 -3.486 1 95.06 44 GLU B N 1
ATOM 1617 C CA . GLU B 1 44 ? -0.896 -27.703 -2.953 1 95.06 44 GLU B CA 1
ATOM 1618 C C . GLU B 1 44 ? -2.352 -27.547 -3.383 1 95.06 44 GLU B C 1
ATOM 1620 O O . GLU B 1 44 ? -3.074 -28.531 -3.525 1 95.06 44 GLU B O 1
ATOM 1625 N N . GLU B 1 45 ? -2.68 -26.375 -3.611 1 91.06 45 GLU B N 1
ATOM 1626 C CA . GLU B 1 45 ? -4.055 -26.094 -4.012 1 91.06 45 GLU B CA 1
ATOM 1627 C C . GLU B 1 45 ? -4.176 -25.984 -5.531 1 91.06 45 GLU B C 1
ATOM 1629 O O . GLU B 1 45 ? -5.172 -25.469 -6.043 1 91.06 45 GLU B O 1
ATOM 1634 N N . SER B 1 46 ? -3.107 -26.344 -6.176 1 88.19 46 SER B N 1
ATOM 1635 C CA . SER B 1 46 ? -3.092 -26.297 -7.637 1 88.19 46 SER B CA 1
ATOM 1636 C C . SER B 1 46 ? -2.438 -27.531 -8.227 1 88.19 46 SER B C 1
ATOM 1638 O O . SER B 1 46 ? -2.064 -28.453 -7.496 1 88.19 46 SER B O 1
ATOM 1640 N N . ALA B 1 47 ? -2.467 -27.688 -9.586 1 89.56 47 ALA B N 1
ATOM 1641 C CA . ALA B 1 47 ? -1.779 -28.766 -10.297 1 89.56 47 ALA B CA 1
ATOM 1642 C C . ALA B 1 47 ? -0.352 -28.375 -10.656 1 89.56 47 ALA B C 1
ATOM 1644 O O . ALA B 1 47 ? 0.334 -29.094 -11.391 1 89.56 47 ALA B O 1
ATOM 1645 N N . LEU B 1 48 ? 0.096 -27.312 -10.055 1 93.88 48 LEU B N 1
ATOM 1646 C CA . LEU B 1 48 ? 1.41 -26.781 -10.391 1 93.88 48 LEU B CA 1
ATOM 1647 C C . LEU B 1 48 ? 2.408 -27.031 -9.266 1 93.88 48 LEU B C 1
ATOM 1649 O O . LEU B 1 48 ? 2.016 -27.359 -8.148 1 93.88 48 LEU B O 1
ATOM 1653 N N . THR B 1 49 ? 3.688 -26.922 -9.617 1 94.69 49 THR B N 1
ATOM 1654 C CA . THR B 1 49 ? 4.75 -27.094 -8.633 1 94.69 49 THR B CA 1
ATOM 1655 C C . THR B 1 49 ? 5.047 -25.781 -7.922 1 94.69 49 THR B C 1
ATOM 1657 O O . THR B 1 49 ? 4.664 -24.703 -8.398 1 94.69 49 THR B O 1
ATOM 1660 N N . SER B 1 50 ? 5.68 -25.922 -6.793 1 96.75 50 SER B N 1
ATOM 1661 C CA . SER B 1 50 ? 6.113 -24.734 -6.07 1 96.75 50 SER B CA 1
ATOM 1662 C C . SER B 1 50 ? 7.043 -23.875 -6.922 1 96.75 50 SER B C 1
ATOM 1664 O O . SER B 1 50 ? 7.027 -22.656 -6.824 1 96.75 50 SER B O 1
ATOM 1666 N N . ALA B 1 51 ? 7.797 -24.484 -7.742 1 95.44 51 ALA B N 1
ATOM 1667 C CA . ALA B 1 51 ? 8.703 -23.781 -8.648 1 95.44 51 ALA B CA 1
ATOM 1668 C C . ALA B 1 51 ? 7.926 -22.969 -9.672 1 95.44 51 ALA B C 1
ATOM 1670 O O . ALA B 1 51 ? 8.328 -21.859 -10.023 1 95.44 51 ALA B O 1
ATOM 1671 N N . ASP B 1 52 ? 6.832 -23.531 -10.172 1 95.44 52 ASP B N 1
ATOM 1672 C CA . ASP B 1 52 ? 5.977 -22.812 -11.109 1 95.44 52 ASP B CA 1
ATOM 1673 C C . ASP B 1 52 ? 5.398 -21.547 -10.477 1 95.44 52 ASP B C 1
ATOM 1675 O O . ASP B 1 52 ? 5.387 -20.484 -11.094 1 95.44 52 ASP B O 1
ATOM 1679 N N . VAL B 1 53 ? 4.93 -21.703 -9.227 1 97.12 53 VAL B N 1
ATOM 1680 C CA . VAL B 1 53 ? 4.336 -20.594 -8.5 1 97.12 53 VAL B CA 1
ATOM 1681 C C . VAL B 1 53 ? 5.367 -19.469 -8.328 1 97.12 53 VAL B C 1
ATOM 1683 O O . VAL B 1 53 ? 5.09 -18.312 -8.625 1 97.12 53 VAL B O 1
ATOM 1686 N N . LYS B 1 54 ? 6.535 -19.844 -7.934 1 97 54 LYS B N 1
ATOM 1687 C CA . LYS B 1 54 ? 7.617 -18.875 -7.773 1 97 54 LYS B CA 1
ATOM 1688 C C . LYS B 1 54 ? 7.91 -18.156 -9.086 1 97 54 LYS B C 1
ATOM 1690 O O . LYS B 1 54 ? 8.109 -16.938 -9.102 1 97 54 LYS B O 1
ATOM 1695 N N . GLY B 1 55 ? 7.977 -18.906 -10.102 1 96.06 55 GLY B N 1
ATOM 1696 C CA . GLY B 1 55 ? 8.242 -18.344 -11.414 1 96.06 55 GLY B CA 1
ATOM 1697 C C . GLY B 1 55 ? 7.215 -17.312 -11.836 1 96.06 55 GLY B C 1
ATOM 1698 O O . GLY B 1 55 ? 7.57 -16.266 -12.391 1 96.06 55 GLY B O 1
ATOM 1699 N N . ILE B 1 56 ? 5.969 -17.578 -11.602 1 96.81 56 ILE B N 1
ATOM 1700 C CA . ILE B 1 56 ? 4.879 -16.688 -11.977 1 96.81 56 ILE B CA 1
ATOM 1701 C C . ILE B 1 56 ? 4.969 -15.398 -11.164 1 96.81 56 ILE B C 1
ATOM 1703 O O . ILE B 1 56 ? 4.828 -14.305 -11.711 1 96.81 56 ILE B O 1
ATOM 1707 N N . LEU B 1 57 ? 5.211 -15.484 -9.852 1 97.38 57 LEU B N 1
ATOM 1708 C CA . LEU B 1 57 ? 5.289 -14.312 -8.984 1 97.38 57 LEU B CA 1
ATOM 1709 C C . LEU B 1 57 ? 6.512 -13.461 -9.328 1 97.38 57 LEU B C 1
ATOM 1711 O O . LEU B 1 57 ? 6.457 -12.234 -9.266 1 97.38 57 LEU B O 1
ATOM 1715 N N . ASP B 1 58 ? 7.547 -14.133 -9.734 1 96.44 58 ASP B N 1
ATOM 1716 C CA . ASP B 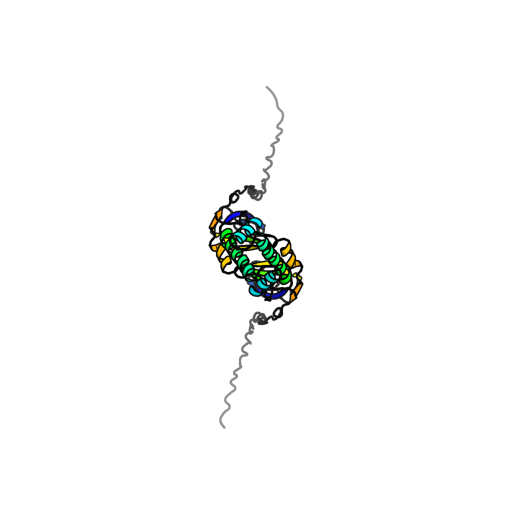1 58 ? 8.727 -13.406 -10.18 1 96.44 58 ASP B CA 1
ATOM 1717 C C . ASP B 1 58 ? 8.445 -12.633 -11.469 1 96.44 58 ASP B C 1
ATOM 1719 O O . ASP B 1 58 ? 8.898 -11.5 -11.633 1 96.44 58 ASP B O 1
ATOM 1723 N N . ARG B 1 59 ? 7.762 -13.234 -12.344 1 96.94 59 ARG B N 1
ATOM 1724 C CA . ARG B 1 59 ? 7.422 -12.57 -13.602 1 96.94 59 ARG B CA 1
ATOM 1725 C C . ARG B 1 59 ? 6.492 -11.383 -13.359 1 96.94 59 ARG B C 1
ATOM 1727 O O . ARG B 1 59 ? 6.574 -10.375 -14.055 1 96.94 59 ARG B O 1
ATOM 1734 N N . LEU B 1 60 ? 5.613 -11.57 -12.422 1 97.5 60 LEU B N 1
ATOM 1735 C CA . LEU B 1 60 ? 4.766 -10.453 -12.039 1 97.5 60 LEU B CA 1
ATOM 1736 C C . LEU B 1 60 ? 5.609 -9.25 -11.617 1 97.5 60 LEU B C 1
ATOM 1738 O O . LEU B 1 60 ? 5.355 -8.125 -12.055 1 97.5 60 LEU B O 1
ATOM 1742 N N . VAL B 1 61 ? 6.629 -9.484 -10.805 1 97.25 61 VAL B N 1
ATOM 1743 C CA . VAL B 1 61 ? 7.512 -8.422 -10.336 1 97.25 61 VAL B CA 1
ATOM 1744 C C . VAL B 1 61 ? 8.203 -7.762 -11.531 1 97.25 61 VAL B C 1
ATOM 1746 O O . VAL B 1 61 ? 8.336 -6.535 -11.578 1 97.25 61 VAL B O 1
ATOM 1749 N N . ASN B 1 62 ? 8.57 -8.555 -12.484 1 96.38 62 ASN B N 1
ATOM 1750 C CA . ASN B 1 62 ? 9.219 -8.023 -13.68 1 96.38 62 ASN B CA 1
ATOM 1751 C C . ASN B 1 62 ? 8.289 -7.098 -14.453 1 96.38 62 ASN B C 1
ATOM 1753 O O . ASN B 1 62 ? 8.711 -6.039 -14.922 1 96.38 62 ASN B O 1
ATOM 1757 N N . ILE B 1 63 ? 7.105 -7.512 -14.602 1 96.56 63 ILE B N 1
ATOM 1758 C CA . ILE B 1 63 ? 6.148 -6.707 -15.359 1 96.56 63 ILE B CA 1
ATOM 1759 C C . ILE B 1 63 ? 5.875 -5.402 -14.609 1 96.56 63 ILE B C 1
ATOM 1761 O O . ILE B 1 63 ? 5.801 -4.332 -15.219 1 96.56 63 ILE B O 1
ATOM 1765 N N . LEU B 1 64 ? 5.707 -5.48 -13.281 1 96.81 64 LEU B N 1
ATOM 1766 C CA . LEU B 1 64 ? 5.543 -4.266 -12.492 1 96.81 64 LEU B CA 1
ATOM 1767 C C . LEU B 1 64 ? 6.727 -3.324 -12.688 1 96.81 64 LE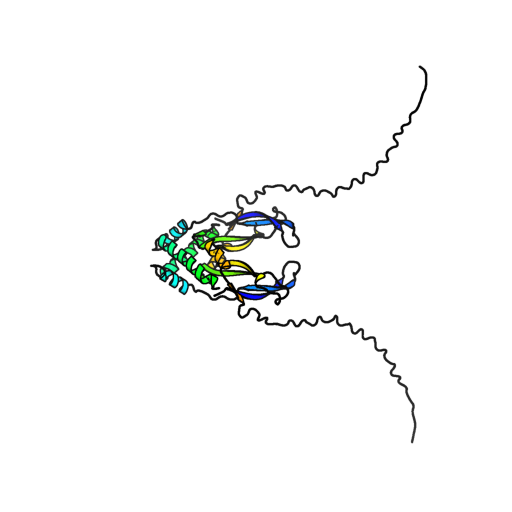U B C 1
ATOM 1769 O O . LEU B 1 64 ? 6.543 -2.123 -12.898 1 96.81 64 LEU B O 1
ATOM 1773 N N . SER B 1 65 ? 7.91 -3.857 -12.656 1 95.19 65 SER B N 1
ATOM 1774 C CA . SER B 1 65 ? 9.133 -3.076 -12.797 1 95.19 65 SER B CA 1
ATOM 1775 C C . SER B 1 65 ? 9.219 -2.412 -14.164 1 95.19 65 SER B C 1
ATOM 1777 O O . SER B 1 65 ? 9.836 -1.356 -14.312 1 95.19 65 SER B O 1
ATOM 1779 N N . GLU B 1 66 ? 8.602 -3.004 -15.086 1 94.19 66 GLU B N 1
ATOM 1780 C CA . GLU B 1 66 ? 8.641 -2.496 -16.453 1 94.19 66 GLU B CA 1
ATOM 1781 C C . GLU B 1 66 ? 7.555 -1.447 -16.688 1 94.19 66 GLU B C 1
ATOM 1783 O O . GLU B 1 66 ? 7.793 -0.432 -17.344 1 94.19 66 GLU B O 1
ATOM 1788 N N . GLU B 1 67 ? 6.34 -1.713 -16.156 1 95.31 67 GLU B N 1
ATOM 1789 C CA . GLU B 1 67 ? 5.176 -0.922 -16.547 1 95.31 67 GLU B CA 1
ATOM 1790 C C . GLU B 1 67 ? 5.008 0.289 -15.633 1 95.31 67 GLU B C 1
ATOM 1792 O O . GLU B 1 67 ? 4.566 1.352 -16.078 1 95.31 67 GLU B O 1
ATOM 1797 N N . LEU B 1 68 ? 5.379 0.23 -14.383 1 95.38 68 LEU B N 1
ATOM 1798 C CA . LEU B 1 68 ? 5.082 1.272 -13.406 1 95.38 68 LEU B CA 1
ATOM 1799 C C . LEU B 1 68 ? 5.859 2.547 -13.727 1 95.38 68 LEU B C 1
ATOM 1801 O O . LEU B 1 68 ? 5.305 3.646 -13.664 1 95.38 68 LEU B O 1
ATOM 1805 N N . PRO B 1 69 ? 7.164 2.457 -14.086 1 92.5 69 PRO B N 1
ATOM 1806 C CA . PRO B 1 69 ? 7.902 3.682 -14.406 1 92.5 69 PRO B CA 1
ATOM 1807 C C . PRO B 1 69 ? 7.289 4.453 -15.57 1 92.5 69 PRO B C 1
ATOM 1809 O O . PRO B 1 69 ? 7.562 5.641 -15.742 1 92.5 69 PRO B O 1
ATOM 1812 N N . ASN B 1 70 ? 6.449 3.77 -16.344 1 91.38 70 ASN B N 1
ATOM 1813 C CA . ASN B 1 70 ? 5.805 4.398 -17.5 1 91.38 70 ASN B CA 1
ATOM 1814 C C . ASN B 1 70 ? 4.496 5.074 -17.109 1 91.38 70 ASN B C 1
ATOM 1816 O O . ASN B 1 70 ? 3.727 5.508 -17.969 1 91.38 70 ASN B O 1
ATOM 1820 N N . GLY B 1 71 ? 4.238 5.086 -15.812 1 91.62 71 GLY B N 1
ATOM 1821 C CA . GLY B 1 71 ? 3.041 5.758 -15.328 1 91.62 71 GLY B CA 1
ATOM 1822 C C . GLY B 1 71 ? 1.776 4.945 -15.547 1 91.62 71 GLY B C 1
ATOM 1823 O O . GLY B 1 71 ? 0.709 5.508 -15.805 1 91.62 71 GLY B O 1
ATOM 1824 N N . LYS B 1 72 ? 1.872 3.666 -15.609 1 95.25 72 LYS B N 1
ATOM 1825 C CA . LYS B 1 72 ? 0.707 2.809 -15.805 1 95.25 72 LYS B CA 1
ATOM 1826 C C . LYS B 1 72 ? 0.267 2.176 -14.484 1 95.25 72 LYS B C 1
ATOM 1828 O O . LYS B 1 72 ? 1.091 1.937 -13.602 1 95.25 72 LYS B O 1
ATOM 1833 N N . THR B 1 73 ? -1.028 1.946 -14.43 1 97.38 73 THR B N 1
ATOM 1834 C CA . THR B 1 73 ? -1.602 1.16 -13.344 1 97.38 73 THR B CA 1
ATOM 1835 C C . THR B 1 73 ? -1.723 -0.308 -13.742 1 97.38 73 THR B C 1
ATOM 1837 O O . THR B 1 73 ? -2.217 -0.622 -14.828 1 97.38 73 THR B O 1
ATOM 1840 N N . VAL B 1 74 ? -1.244 -1.148 -12.891 1 98.25 74 VAL B N 1
ATOM 1841 C CA . VAL B 1 74 ? -1.335 -2.578 -13.172 1 98.25 74 VAL B CA 1
ATOM 1842 C C . VAL B 1 74 ? -2.41 -3.207 -12.289 1 98.25 74 VAL B C 1
ATOM 1844 O O . VAL B 1 74 ? -2.297 -3.203 -11.055 1 98.25 74 VAL B O 1
ATOM 1847 N N . ARG B 1 75 ? -3.398 -3.768 -12.938 1 98.25 75 ARG B N 1
ATOM 1848 C CA . ARG B 1 75 ? -4.523 -4.371 -12.234 1 98.25 75 ARG B CA 1
ATOM 1849 C C . ARG B 1 75 ? -4.371 -5.883 -12.148 1 98.25 75 ARG B C 1
ATOM 1851 O O . ARG B 1 75 ? -4.07 -6.539 -13.141 1 98.25 75 ARG B O 1
ATOM 1858 N N . ILE B 1 76 ? -4.625 -6.422 -10.953 1 98.12 76 ILE B N 1
ATOM 1859 C CA . ILE B 1 76 ? -4.426 -7.848 -10.719 1 98.12 76 ILE B CA 1
ATOM 1860 C C . ILE B 1 76 ? -5.715 -8.469 -10.18 1 98.12 76 ILE B C 1
ATOM 1862 O O . ILE B 1 76 ? -5.809 -8.789 -8.992 1 98.12 76 ILE B O 1
ATOM 1866 N N . GLY B 1 77 ? -6.648 -8.578 -10.992 1 96.31 77 GLY B N 1
ATOM 1867 C CA . GLY B 1 77 ? -7.898 -9.25 -10.672 1 96.31 77 GLY B CA 1
ATOM 1868 C C . GLY B 1 77 ? -8.453 -8.859 -9.312 1 96.31 77 GLY B C 1
ATOM 1869 O O . GLY B 1 77 ? -8.609 -7.676 -9.016 1 96.31 77 GLY B O 1
ATOM 1870 N N . GLU B 1 78 ? -8.68 -9.867 -8.469 1 97 78 GLU B N 1
ATOM 1871 C CA . GLU B 1 78 ? -9.305 -9.656 -7.164 1 97 78 GLU B CA 1
ATOM 1872 C C . GLU B 1 78 ? -8.281 -9.227 -6.117 1 97 78 GLU B C 1
ATOM 1874 O O . GLU B 1 78 ? -8.633 -8.992 -4.961 1 97 78 GLU B O 1
ATOM 1879 N N . LEU B 1 79 ? -7.133 -9.141 -6.492 1 98.06 79 LEU B N 1
ATOM 1880 C CA . LEU B 1 79 ? -6.117 -8.664 -5.559 1 98.06 79 LEU B CA 1
ATOM 1881 C C . LEU B 1 79 ? -6.195 -7.152 -5.395 1 98.06 79 LEU B C 1
ATOM 1883 O O . LEU B 1 79 ? -6.375 -6.656 -4.281 1 98.06 79 LEU B O 1
ATOM 1887 N N . GLY B 1 80 ? -6.145 -6.434 -6.535 1 98.31 80 GLY B N 1
ATOM 1888 C CA . GLY B 1 80 ? -6.117 -4.98 -6.531 1 98.31 80 GLY B CA 1
ATOM 1889 C C . GLY B 1 80 ? -5.254 -4.398 -7.637 1 98.31 80 GLY B C 1
ATOM 1890 O O . GLY B 1 80 ? -5.184 -4.953 -8.734 1 98.31 80 GLY B O 1
ATOM 1891 N N . SER B 1 81 ? -4.703 -3.268 -7.371 1 98.38 81 SER B N 1
ATOM 1892 C CA . SER B 1 81 ? -3.914 -2.609 -8.406 1 98.38 81 SER B CA 1
ATOM 1893 C C . SER B 1 81 ? -2.693 -1.912 -7.816 1 98.38 81 SER B C 1
ATOM 1895 O O . SER B 1 81 ? -2.697 -1.528 -6.645 1 98.38 81 SER B O 1
ATOM 1897 N N . PHE B 1 82 ? -1.647 -1.861 -8.625 1 98.19 82 PHE B N 1
ATOM 1898 C CA . PHE B 1 82 ? -0.411 -1.166 -8.281 1 98.19 82 PHE B CA 1
ATOM 1899 C C . PHE B 1 82 ? -0.215 0.053 -9.18 1 98.19 82 PHE B C 1
ATOM 1901 O O . PHE B 1 82 ? -0.475 -0.003 -10.383 1 98.19 82 PHE B O 1
ATOM 1908 N N . ARG B 1 83 ? 0.263 1.069 -8.602 1 96.69 83 ARG B N 1
ATOM 1909 C CA . ARG B 1 83 ? 0.602 2.266 -9.367 1 96.69 83 ARG B CA 1
ATOM 1910 C C . ARG B 1 83 ? 1.606 3.131 -8.609 1 96.69 83 ARG B C 1
ATOM 1912 O O . ARG B 1 83 ? 1.789 2.967 -7.402 1 96.69 83 ARG B O 1
ATOM 1919 N N . LEU B 1 84 ? 2.252 3.988 -9.336 1 95.75 84 LEU B N 1
ATOM 1920 C CA . LEU B 1 84 ? 3.129 4.969 -8.703 1 95.75 84 LEU B CA 1
ATOM 1921 C C . LEU B 1 84 ? 2.336 6.184 -8.227 1 95.75 84 LEU B C 1
ATOM 1923 O O . LEU B 1 84 ? 1.331 6.551 -8.844 1 95.75 84 LEU B O 1
ATOM 1927 N N . SER B 1 85 ? 2.812 6.66 -7.152 1 94.88 85 SER B N 1
ATOM 1928 C CA . SER B 1 85 ? 2.205 7.863 -6.59 1 94.88 85 SER B CA 1
ATOM 1929 C C . SER B 1 85 ? 3.254 8.75 -5.926 1 94.88 85 SER B C 1
ATOM 1931 O O . SER B 1 85 ? 4.449 8.445 -5.965 1 94.88 85 SER B O 1
ATOM 1933 N N . PHE B 1 86 ? 2.869 9.938 -5.512 1 93.69 86 PHE B N 1
ATOM 1934 C CA . PHE B 1 86 ? 3.742 10.883 -4.824 1 93.69 86 PHE B CA 1
ATOM 1935 C C . PHE B 1 86 ? 2.934 11.82 -3.939 1 93.69 86 PHE B C 1
ATOM 1937 O O . PHE B 1 86 ? 1.707 11.883 -4.051 1 93.69 86 PHE B O 1
ATOM 1944 N N . GLY B 1 87 ? 3.631 12.406 -3.045 1 93.44 87 GLY B N 1
ATOM 1945 C CA . GLY B 1 87 ? 3.061 13.5 -2.268 1 93.44 87 GLY B CA 1
ATOM 1946 C C . GLY B 1 87 ? 3.41 14.867 -2.816 1 93.44 87 GLY B C 1
ATOM 1947 O O . GLY B 1 87 ? 4.195 14.984 -3.758 1 93.44 87 GLY B O 1
ATOM 1948 N N . SER B 1 88 ? 2.73 15.906 -2.26 1 93 88 SER B N 1
ATOM 1949 C CA . SER B 1 88 ? 2.953 17.281 -2.705 1 93 88 SER B CA 1
ATOM 1950 C C . SER B 1 88 ? 2.889 18.25 -1.538 1 93 88 SER B C 1
ATOM 1952 O O . SER B 1 88 ? 2.033 18.125 -0.661 1 93 88 SER B O 1
ATOM 1954 N N . LYS B 1 89 ? 3.832 19.156 -1.577 1 91.38 89 LYS B N 1
ATOM 1955 C CA . LYS B 1 89 ? 3.697 20.281 -0.657 1 91.38 89 LYS B CA 1
ATOM 1956 C C . LYS B 1 89 ? 2.527 21.188 -1.055 1 91.38 89 LYS B C 1
ATOM 1958 O O . LYS B 1 89 ? 2.178 21.266 -2.232 1 91.38 89 LYS B O 1
ATOM 1963 N N . GLN B 1 90 ? 1.986 21.734 -0.046 1 89.12 90 GLN B N 1
ATOM 1964 C CA . GLN B 1 90 ? 0.876 22.641 -0.307 1 89.12 90 GLN B CA 1
ATOM 1965 C C . GLN B 1 90 ? 1.381 24.016 -0.733 1 89.12 90 GLN B C 1
ATOM 1967 O O . GLN B 1 90 ? 2.391 24.5 -0.217 1 89.12 90 GLN B O 1
ATOM 1972 N N . LEU B 1 91 ? 0.658 24.609 -1.639 1 89.31 91 LEU B N 1
ATOM 1973 C CA . LEU B 1 91 ? 1.002 25.938 -2.135 1 89.31 91 LEU B CA 1
ATOM 1974 C C . LEU B 1 91 ? -0.18 26.891 -1.996 1 89.31 91 LEU B C 1
ATOM 1976 O O . LEU B 1 91 ? -1.336 26.469 -2.037 1 89.31 91 LEU B O 1
ATOM 1980 N N . ASP B 1 92 ? 0.175 28.125 -1.872 1 88 92 ASP B N 1
ATOM 1981 C CA . ASP B 1 92 ? -0.866 29.141 -1.789 1 88 92 ASP B CA 1
ATOM 1982 C C . ASP B 1 92 ? -1.297 29.609 -3.18 1 88 92 ASP B C 1
ATOM 1984 O O . ASP B 1 92 ? -2.457 29.969 -3.387 1 88 92 ASP B O 1
ATOM 1988 N N . ASP B 1 93 ? -0.348 29.594 -4.059 1 87.75 93 ASP B N 1
ATOM 1989 C CA . ASP B 1 93 ? -0.586 30.031 -5.426 1 87.75 93 ASP B CA 1
ATOM 1990 C C . ASP B 1 93 ? -0.096 29 -6.434 1 87.75 93 ASP B C 1
ATOM 1992 O O . ASP B 1 93 ? 1.086 28.641 -6.445 1 87.75 93 ASP B O 1
ATOM 1996 N N . PRO B 1 94 ? -1.006 28.578 -7.262 1 87.31 94 PRO B N 1
ATOM 1997 C CA . PRO B 1 94 ? -0.635 27.562 -8.242 1 87.31 94 PRO B CA 1
ATOM 1998 C C . PRO B 1 94 ? 0.486 28.016 -9.172 1 87.31 94 PRO B C 1
ATOM 2000 O O . PRO B 1 94 ? 1.229 27.188 -9.703 1 87.31 94 PRO B O 1
ATOM 2003 N N . LYS B 1 95 ? 0.609 29.266 -9.352 1 86.81 95 LYS B N 1
ATOM 2004 C CA . LYS B 1 95 ? 1.631 29.797 -10.25 1 86.81 95 LYS B CA 1
ATOM 2005 C C . LYS B 1 95 ? 3.031 29.531 -9.711 1 86.81 95 LYS B C 1
ATOM 2007 O O . LYS B 1 95 ? 4 29.5 -10.469 1 86.81 95 LYS B O 1
ATOM 2012 N N . ASN B 1 96 ? 3.107 29.312 -8.469 1 89 96 ASN B N 1
ATOM 2013 C CA . ASN B 1 96 ? 4.402 29.109 -7.832 1 89 96 ASN B CA 1
ATOM 2014 C C . ASN B 1 96 ? 4.766 27.625 -7.789 1 89 96 ASN B C 1
ATOM 2016 O O . ASN B 1 96 ? 5.762 27.234 -7.176 1 89 96 ASN B O 1
ATOM 2020 N N . PHE B 1 97 ? 3.992 26.844 -8.492 1 89.75 97 PHE B N 1
ATOM 2021 C CA . PHE B 1 97 ? 4.266 25.406 -8.445 1 89.75 97 PHE B CA 1
ATOM 2022 C C . PHE B 1 97 ? 5.543 25.078 -9.219 1 89.75 97 PHE B C 1
ATOM 2024 O O . PHE B 1 97 ? 5.773 25.609 -10.305 1 89.75 97 PHE B O 1
ATOM 2031 N N . SER B 1 98 ? 6.387 24.281 -8.586 1 90.19 98 SER B N 1
ATOM 2032 C CA . SER B 1 98 ? 7.535 23.641 -9.219 1 90.19 98 SER B CA 1
ATOM 2033 C C . SER B 1 98 ? 7.578 22.141 -8.898 1 90.19 98 SER B C 1
ATOM 2035 O O . SER B 1 98 ? 7.109 21.719 -7.84 1 90.19 98 SER B O 1
ATOM 2037 N N . VAL B 1 99 ? 8.188 21.359 -9.75 1 87.5 99 VAL B N 1
ATOM 2038 C CA . VAL B 1 99 ? 8.234 19.906 -9.617 1 87.5 99 VAL B CA 1
ATOM 2039 C C . VAL B 1 99 ? 8.914 19.531 -8.305 1 87.5 99 VAL B C 1
ATOM 2041 O O . VAL B 1 99 ? 8.695 18.438 -7.785 1 87.5 99 VAL B O 1
ATOM 2044 N N . ASP B 1 100 ? 9.609 20.516 -7.719 1 89.94 100 ASP B N 1
ATOM 2045 C CA . ASP B 1 100 ? 10.32 20.266 -6.465 1 89.94 100 ASP B CA 1
ATOM 2046 C C . ASP B 1 100 ? 9.336 20.141 -5.297 1 89.94 100 ASP B C 1
ATOM 2048 O O . ASP B 1 100 ? 9.703 19.672 -4.219 1 89.94 100 ASP B O 1
ATOM 2052 N N . GLN B 1 101 ? 8.102 20.594 -5.555 1 91.19 101 GLN B N 1
ATOM 2053 C CA . GLN B 1 101 ? 7.082 20.5 -4.52 1 91.19 101 GLN B CA 1
ATOM 2054 C C . GLN B 1 101 ? 6.562 19.062 -4.406 1 91.19 101 GLN B C 1
ATOM 2056 O O . GLN B 1 101 ? 5.895 18.719 -3.428 1 91.19 101 GLN B O 1
ATOM 2061 N N . ILE B 1 102 ? 6.895 18.297 -5.418 1 91.12 102 ILE B N 1
ATOM 2062 C CA . ILE B 1 102 ? 6.504 16.891 -5.387 1 91.12 102 ILE B CA 1
ATOM 2063 C C . ILE B 1 102 ? 7.496 16.094 -4.547 1 91.12 102 ILE B C 1
ATOM 2065 O O . ILE B 1 102 ? 8.711 16.203 -4.738 1 91.12 102 ILE B O 1
ATOM 2069 N N . GLN B 1 103 ? 6.906 15.391 -3.566 1 92.75 103 GLN B N 1
ATOM 2070 C CA . GLN B 1 103 ? 7.734 14.648 -2.623 1 92.75 103 GLN B CA 1
ATOM 2071 C C . GLN B 1 103 ? 7.148 13.266 -2.352 1 92.75 103 GLN B C 1
ATOM 2073 O O . GLN B 1 103 ? 6.082 12.922 -2.869 1 92.75 103 GLN B O 1
ATOM 2078 N N . LYS B 1 104 ? 7.867 12.453 -1.616 1 91.25 104 LYS B N 1
ATOM 2079 C CA . LYS B 1 104 ? 7.414 11.148 -1.144 1 91.25 104 LYS B CA 1
ATOM 2080 C C . LYS B 1 104 ? 6.957 10.273 -2.305 1 91.25 104 LYS B C 1
ATOM 2082 O O . LYS B 1 104 ? 5.848 9.734 -2.287 1 91.25 104 LYS B O 1
ATOM 2087 N N . HIS B 1 105 ? 7.832 10.172 -3.297 1 93.12 105 HIS B N 1
ATOM 2088 C CA . HIS B 1 105 ? 7.578 9.242 -4.391 1 93.12 105 HIS B CA 1
ATOM 2089 C C . HIS B 1 105 ? 7.461 7.812 -3.875 1 93.12 105 HIS B C 1
ATOM 2091 O O . HIS B 1 105 ? 8.297 7.359 -3.086 1 93.12 105 HIS B O 1
ATOM 2097 N N . ARG B 1 106 ? 6.367 7.113 -4.309 1 95.38 106 ARG B N 1
ATOM 2098 C CA . ARG B 1 106 ? 6.176 5.773 -3.758 1 95.38 106 ARG B CA 1
ATOM 2099 C C . ARG B 1 106 ? 5.352 4.906 -4.703 1 95.38 106 ARG B C 1
ATOM 2101 O O . ARG B 1 106 ? 4.66 5.422 -5.582 1 95.38 106 ARG B O 1
ATOM 2108 N N . LEU B 1 107 ? 5.555 3.643 -4.492 1 96.62 107 LEU B N 1
ATOM 2109 C CA . LEU B 1 107 ? 4.676 2.641 -5.078 1 96.62 107 LEU B CA 1
ATOM 2110 C C . LEU B 1 107 ? 3.496 2.346 -4.156 1 96.62 107 LEU B C 1
ATOM 2112 O O . LEU B 1 107 ? 3.686 2.086 -2.965 1 96.62 107 LEU B O 1
ATOM 2116 N N . VAL B 1 108 ? 2.271 2.475 -4.723 1 96.56 108 VAL B N 1
ATOM 2117 C CA . VAL B 1 108 ? 1.09 2.254 -3.896 1 96.56 108 VAL B CA 1
ATOM 2118 C C . VAL B 1 108 ? 0.312 1.048 -4.418 1 96.56 108 VAL B C 1
ATOM 2120 O O . VAL B 1 108 ? 0.236 0.828 -5.629 1 96.56 108 VAL B O 1
ATOM 2123 N N . PHE B 1 109 ? -0.199 0.295 -3.508 1 98.5 109 PHE B N 1
ATOM 2124 C CA . PHE B 1 109 ? -1.152 -0.776 -3.773 1 98.5 109 PHE B CA 1
ATOM 2125 C C . PHE B 1 109 ? -2.557 -0.372 -3.34 1 98.5 109 PHE B C 1
ATOM 2127 O O . PHE B 1 109 ? -2.754 0.1 -2.219 1 98.5 109 PHE B O 1
ATOM 2134 N N . ILE B 1 110 ? -3.473 -0.573 -4.211 1 97.62 110 ILE B N 1
ATOM 2135 C CA . ILE B 1 110 ? -4.883 -0.339 -3.92 1 97.62 110 ILE B CA 1
ATOM 2136 C C . ILE B 1 110 ? -5.637 -1.667 -3.928 1 97.62 110 ILE B C 1
ATOM 2138 O O . ILE B 1 110 ? -5.883 -2.242 -4.992 1 97.62 110 ILE B O 1
ATOM 2142 N N . PRO B 1 111 ? -6.105 -2.074 -2.766 1 97.88 111 PRO B N 1
ATOM 2143 C CA . PRO B 1 111 ? -6.781 -3.373 -2.695 1 97.88 111 PRO B CA 1
ATOM 2144 C C . PRO B 1 111 ? -8.133 -3.375 -3.406 1 97.88 111 PRO B C 1
ATOM 2146 O O . PRO B 1 111 ? -8.789 -2.334 -3.492 1 97.88 111 PRO B O 1
ATOM 2149 N N . SER B 1 112 ? -8.523 -4.508 -3.879 1 97.06 112 SER B N 1
ATOM 2150 C CA . SER B 1 112 ? -9.867 -4.691 -4.414 1 97.06 112 SER B CA 1
ATOM 2151 C C . SER B 1 112 ? -10.922 -4.625 -3.309 1 97.06 112 SER B C 1
ATOM 2153 O O . SER B 1 112 ? -10.578 -4.586 -2.125 1 97.06 112 SER B O 1
ATOM 2155 N N . ALA B 1 113 ? -12.156 -4.605 -3.697 1 94 113 ALA B N 1
ATOM 2156 C CA . ALA B 1 113 ? -13.258 -4.559 -2.736 1 94 113 ALA B CA 1
ATOM 2157 C C . ALA B 1 113 ? -13.211 -5.75 -1.785 1 94 113 ALA B C 1
ATOM 2159 O O . ALA B 1 113 ? -13.484 -5.609 -0.591 1 94 113 ALA B O 1
ATOM 2160 N N . GLU B 1 114 ? -12.789 -6.855 -2.352 1 90.44 114 GLU B N 1
ATOM 2161 C CA . GLU B 1 114 ? -12.719 -8.078 -1.56 1 90.44 114 GLU B CA 1
ATOM 2162 C C . GLU B 1 114 ? -11.68 -7.953 -0.445 1 90.44 114 GLU B C 1
ATOM 2164 O O . GLU B 1 114 ? -11.969 -8.273 0.711 1 90.44 114 GLU B O 1
ATOM 2169 N N . LEU B 1 115 ? -10.594 -7.508 -0.784 1 95.38 115 LEU B N 1
ATOM 2170 C CA . LEU B 1 115 ? -9.508 -7.426 0.181 1 95.38 115 LEU B CA 1
ATOM 2171 C C . LEU B 1 115 ? -9.688 -6.23 1.108 1 95.38 115 LEU B C 1
ATOM 2173 O O . LEU B 1 115 ? -9.258 -6.266 2.266 1 95.38 115 LEU B O 1
ATOM 2177 N N . LYS B 1 116 ? -10.336 -5.195 0.659 1 94.62 116 LYS B N 1
ATOM 2178 C CA . LYS B 1 116 ? -10.562 -3.992 1.457 1 94.62 116 LYS B CA 1
ATOM 2179 C C . LYS B 1 116 ? -11.461 -4.289 2.652 1 94.62 116 LYS B C 1
ATOM 2181 O O . LYS B 1 116 ? -11.445 -3.559 3.646 1 94.62 116 LYS B O 1
ATOM 2186 N N . SER B 1 117 ? -12.211 -5.266 2.588 1 92.5 117 SER B N 1
ATOM 2187 C CA . SER B 1 117 ? -13.164 -5.59 3.639 1 92.5 117 SER B CA 1
ATOM 2188 C C . SER B 1 117 ? -12.516 -6.41 4.746 1 92.5 117 SER B C 1
ATOM 2190 O O . SER B 1 117 ? -13.109 -6.609 5.812 1 92.5 117 SER B O 1
ATOM 2192 N N . ILE B 1 118 ? -11.312 -6.828 4.57 1 90.94 118 ILE B N 1
ATOM 2193 C CA . ILE B 1 118 ? -10.664 -7.758 5.484 1 90.94 118 ILE B CA 1
ATOM 2194 C C . ILE B 1 118 ? -10.43 -7.082 6.832 1 90.94 118 ILE B C 1
ATOM 2196 O O . ILE B 1 118 ? -10.672 -7.684 7.883 1 90.94 118 ILE B O 1
ATOM 2200 N N . PRO B 1 119 ? -9.914 -5.848 6.828 1 88.94 119 PRO B N 1
ATOM 2201 C CA . PRO B 1 119 ? -9.656 -5.223 8.125 1 88.94 119 PRO B CA 1
ATOM 2202 C C . PRO B 1 119 ? -10.906 -5.18 9.016 1 88.94 119 PRO B C 1
ATOM 2204 O O . PRO B 1 119 ? -10.789 -5.223 10.242 1 88.94 119 PRO B O 1
ATOM 2207 N N . ALA B 1 120 ? -12.062 -5.043 8.461 1 80.81 120 ALA B N 1
ATOM 2208 C CA . ALA B 1 120 ? -13.312 -5 9.219 1 80.81 120 ALA B CA 1
ATOM 2209 C C . ALA B 1 120 ? -13.586 -6.336 9.898 1 80.81 120 ALA B C 1
ATOM 2211 O O . ALA B 1 120 ? -14.336 -6.402 10.875 1 80.81 120 ALA B O 1
ATOM 2212 N N . ARG B 1 121 ? -12.969 -7.398 9.375 1 79.25 121 ARG B N 1
ATOM 2213 C CA . ARG B 1 121 ? -13.188 -8.742 9.898 1 79.25 121 ARG B CA 1
ATOM 2214 C C . ARG B 1 121 ? -12.227 -9.047 11.047 1 79.25 121 ARG B C 1
ATOM 2216 O O . ARG B 1 121 ? -12.438 -10.008 11.797 1 79.25 121 ARG B O 1
ATOM 2223 N N . GLY B 1 122 ? -11.289 -8.281 11.094 1 79.56 122 GLY B N 1
ATOM 2224 C CA . GLY B 1 122 ? -10.273 -8.562 12.102 1 79.56 122 GLY B CA 1
ATOM 2225 C C . GLY B 1 122 ? -10.641 -8.047 13.477 1 79.56 122 GLY B C 1
ATOM 2226 O O . GLY B 1 122 ? -11.438 -7.109 13.602 1 79.56 122 GLY B O 1
ATOM 2227 N N . LYS B 1 123 ? -10.211 -8.805 14.547 1 85.12 123 LYS B N 1
ATOM 2228 C CA . LYS B 1 123 ? -10.344 -8.367 15.93 1 85.12 123 LYS B CA 1
ATOM 2229 C C . LYS B 1 123 ? -9.031 -7.777 16.453 1 85.12 123 LYS B C 1
ATOM 2231 O O . LYS B 1 123 ? -7.953 -8.164 16 1 85.12 123 LYS B O 1
ATOM 2236 N N . LEU B 1 124 ? -9.227 -6.855 17.359 1 88.44 124 LEU B N 1
ATOM 2237 C CA . LEU B 1 124 ? -8.047 -6.223 17.938 1 88.44 124 LEU B CA 1
ATOM 2238 C C . LEU B 1 124 ? -7.754 -6.781 19.312 1 88.44 124 LEU B C 1
ATOM 2240 O O . LEU B 1 124 ? -8.672 -7.004 20.109 1 88.44 124 LEU B O 1
ATOM 2244 N N . ARG B 1 125 ? -6.496 -7.086 19.531 1 89.06 125 ARG B N 1
ATOM 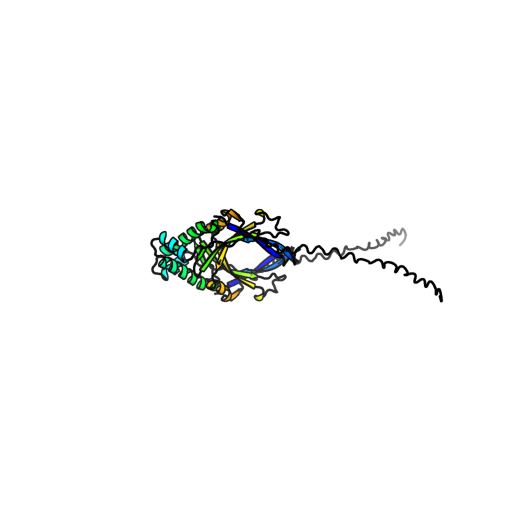2245 C CA . ARG B 1 125 ? -6.047 -7.535 20.844 1 89.06 125 ARG B CA 1
ATOM 2246 C C . ARG B 1 125 ? -4.785 -6.789 21.266 1 89.06 125 ARG B C 1
ATOM 2248 O O . ARG B 1 125 ? -3.951 -6.438 20.438 1 89.06 125 ARG B O 1
ATOM 2255 N N . PRO B 1 126 ? -4.684 -6.543 22.547 1 87.06 126 PRO B N 1
ATOM 2256 C CA . PRO B 1 126 ? -3.453 -5.898 23.016 1 87.06 126 PRO B CA 1
ATOM 2257 C C . PRO B 1 126 ? -2.232 -6.809 22.906 1 87.06 126 PRO B C 1
ATOM 2259 O O . PRO B 1 126 ? -2.336 -8.016 23.156 1 87.06 126 PRO B O 1
ATOM 2262 N N . GLY B 1 127 ? -1.136 -6.348 22.297 1 82.62 127 GLY B N 1
ATOM 2263 C CA . GLY B 1 127 ? 0.115 -7.086 22.266 1 82.62 127 GLY B CA 1
ATOM 2264 C C . GLY B 1 127 ? 0.829 -7.113 23.594 1 82.62 127 GLY B C 1
ATOM 2265 O O . GLY B 1 127 ? 0.378 -6.488 24.562 1 82.62 127 GLY B O 1
ATOM 2266 N N . SER B 1 128 ? 1.832 -8.117 23.734 1 65.88 128 SER B N 1
ATOM 2267 C CA . SER B 1 128 ? 2.525 -8.312 25 1 65.88 128 SER B CA 1
ATOM 2268 C C . SER B 1 128 ? 3.119 -7.008 25.516 1 65.88 128 SER B C 1
ATOM 2270 O O . SER B 1 128 ? 3.123 -6.754 26.719 1 65.88 128 SER B O 1
ATOM 2272 N N . SER B 1 129 ? 3.957 -6.309 24.516 1 54.19 129 SER B N 1
ATOM 2273 C CA . SER B 1 129 ? 4.613 -5.078 24.953 1 54.19 129 SER B CA 1
ATOM 2274 C C . SER B 1 129 ? 3.611 -3.938 25.094 1 54.19 129 SER B C 1
ATOM 2276 O O . SER B 1 129 ? 3.998 -2.787 25.312 1 54.19 129 SER B O 1
ATOM 2278 N N . ALA B 1 130 ? 2.506 -4.141 24.703 1 46.62 130 ALA B N 1
ATOM 2279 C CA . ALA B 1 130 ? 1.608 -2.994 24.812 1 46.62 130 ALA B CA 1
ATOM 2280 C C . ALA B 1 130 ? 1.94 -2.143 26.031 1 46.62 130 ALA B C 1
ATOM 2282 O O . ALA B 1 130 ? 2.08 -0.922 25.922 1 46.62 130 ALA B O 1
ATOM 2283 N N . LEU B 1 131 ? 1.42 -2.381 27.156 1 42.31 131 LEU B N 1
ATOM 2284 C CA . LEU B 1 131 ? 1.7 -1.472 28.266 1 42.31 131 LEU B CA 1
ATOM 2285 C C . LEU B 1 131 ? 3.135 -1.639 28.75 1 42.31 131 LEU B C 1
ATOM 2287 O O . LEU B 1 131 ? 3.469 -1.209 29.859 1 42.31 131 LEU B O 1
ATOM 2291 N N . ALA B 1 132 ? 4.059 -2.473 28.297 1 35.22 132 ALA B N 1
ATOM 2292 C CA . ALA B 1 132 ? 5.266 -2.182 29.062 1 35.22 132 ALA B CA 1
ATOM 2293 C C . ALA B 1 132 ? 5.68 -0.722 28.891 1 35.22 132 ALA B C 1
ATOM 2295 O O . ALA B 1 132 ? 6.172 -0.323 27.844 1 35.22 132 ALA B O 1
ATOM 2296 N N . PHE B 1 133 ? 5.004 0.118 29.188 1 34.41 133 PHE B N 1
ATOM 2297 C CA . PHE B 1 133 ? 5.59 1.394 29.578 1 34.41 133 PHE B CA 1
ATOM 2298 C C . PHE B 1 133 ? 6.965 1.187 30.203 1 34.41 133 PHE B C 1
ATOM 2300 O O . PHE B 1 133 ? 7.082 0.579 31.281 1 34.41 133 PHE B O 1
ATOM 2307 N N . ASP B 1 134 ? 7.938 0.532 29.656 1 31.61 134 ASP B N 1
ATOM 2308 C CA . ASP B 1 134 ? 9.094 1.118 30.328 1 31.61 134 ASP B CA 1
ATOM 2309 C C . ASP B 1 134 ? 8.852 2.588 30.672 1 31.61 134 ASP B C 1
ATOM 2311 O O . ASP B 1 134 ? 8.695 3.416 29.766 1 31.61 134 ASP B O 1
ATOM 2315 N N . TYR B 1 135 ? 8.219 2.82 31.688 1 28.45 135 TYR B N 1
ATOM 2316 C CA . TYR B 1 135 ? 8.227 3.902 32.656 1 28.45 135 TYR B CA 1
ATOM 2317 C C . TYR B 1 135 ? 9.586 4.586 32.719 1 28.45 135 TYR B C 1
ATOM 2319 O O . TYR B 1 135 ? 10.469 4.172 33.469 1 28.45 135 TYR B O 1
ATOM 2327 N N . GLU B 1 136 ? 10.422 4.562 31.781 1 29.19 136 GLU B N 1
ATOM 2328 C CA . GLU B 1 136 ? 11.25 5.672 32.25 1 29.19 136 GLU B CA 1
ATOM 2329 C C . GLU B 1 136 ? 10.391 6.836 32.719 1 29.19 136 GLU B C 1
ATOM 2331 O O . GLU B 1 136 ? 9.672 7.453 31.953 1 29.19 136 GLU B O 1
ATOM 2336 N N . ARG B 1 137 ? 9.711 6.531 33.812 1 27.72 137 ARG B N 1
ATOM 2337 C CA . ARG B 1 137 ? 9.25 7.496 34.812 1 27.72 137 ARG B CA 1
ATOM 2338 C C . ARG B 1 137 ? 9.945 8.844 34.625 1 27.72 137 ARG B C 1
ATOM 2340 O O . ARG B 1 137 ? 11.133 8.977 34.906 1 27.72 137 ARG B O 1
ATOM 2347 N N . VAL B 1 138 ? 9.883 9.328 33.438 1 28.55 138 VAL B N 1
ATOM 2348 C CA . VAL B 1 138 ? 10.195 10.719 33.75 1 28.55 138 VAL B CA 1
ATOM 2349 C C . VAL B 1 138 ? 9.508 11.109 35.062 1 28.55 138 VAL B C 1
ATOM 2351 O O . VAL B 1 138 ? 8.273 11.141 35.125 1 28.55 138 VAL B O 1
ATOM 2354 N N . GLU B 1 139 ? 9.891 10.5 36.094 1 27.42 139 GLU B N 1
ATOM 2355 C CA . GLU B 1 139 ? 9.523 11.094 37.375 1 27.42 139 GLU B CA 1
ATOM 2356 C C . GLU B 1 139 ? 9.055 12.539 37.188 1 27.42 139 GLU B C 1
ATOM 2358 O O . GLU B 1 139 ? 9.703 13.32 36.5 1 27.42 139 GLU B O 1
ATOM 2363 N N . PRO B 1 140 ? 7.715 12.641 37.125 1 27.98 140 PRO B N 1
ATOM 2364 C CA . PRO B 1 140 ? 7.441 14.078 37.219 1 27.98 140 PRO B CA 1
ATOM 2365 C C . PRO B 1 140 ? 8.586 14.859 37.844 1 27.98 140 PRO B C 1
ATOM 2367 O O . PRO B 1 140 ? 9.016 14.516 38.969 1 27.98 140 PRO B O 1
ATOM 2370 N N . GLN B 1 141 ? 9.602 15.086 37.062 1 29.16 141 GLN B N 1
ATOM 2371 C CA . GLN B 1 141 ? 10.422 15.984 37.875 1 29.16 141 GLN B CA 1
ATOM 2372 C C . GLN B 1 141 ? 9.562 16.844 38.781 1 29.16 141 GLN B C 1
ATOM 2374 O O . GLN B 1 141 ? 8.508 17.344 38.375 1 29.16 141 GLN B O 1
ATOM 2379 N N . PRO B 1 142 ? 9.328 16.359 39.969 1 30.2 142 PRO B N 1
ATOM 2380 C CA . PRO B 1 142 ? 8.57 17.281 40.812 1 30.2 142 PRO B CA 1
ATOM 2381 C C . PRO B 1 142 ? 8.578 18.719 40.281 1 30.2 142 PRO B C 1
ATOM 2383 O O . PRO B 1 142 ? 9.625 19.219 39.875 1 30.2 142 PRO B O 1
ATOM 2386 N N . LYS B 1 143 ? 7.461 19 39.344 1 30.95 143 LYS B N 1
ATOM 2387 C CA . LYS B 1 143 ? 7.477 20.453 39.156 1 30.95 143 LYS B CA 1
ATOM 2388 C C . LYS B 1 143 ? 8.359 21.141 40.188 1 30.95 143 LYS B C 1
ATOM 2390 O O . LYS B 1 143 ? 8.148 21 41.375 1 30.95 143 LYS B O 1
ATOM 2395 N N . LYS B 1 144 ? 9.609 21.125 39.844 1 31.75 144 LYS B N 1
ATOM 2396 C CA . LYS B 1 144 ? 10.344 21.969 40.75 1 31.75 144 LYS B CA 1
ATOM 2397 C C . LYS B 1 144 ? 9.477 23.141 41.219 1 31.75 144 LYS B C 1
ATOM 2399 O O . LYS B 1 144 ? 9 23.922 40.406 1 31.75 144 LYS B O 1
ATOM 2404 N N . LYS B 1 145 ? 8.422 22.875 42.219 1 32.72 145 LYS B N 1
ATOM 2405 C CA . LYS B 1 145 ? 7.891 24.094 42.812 1 32.72 145 LYS B CA 1
ATOM 2406 C C . LYS B 1 145 ? 8.797 25.297 42.562 1 32.72 145 LYS B C 1
ATOM 2408 O O . LYS B 1 145 ? 10.023 25.188 42.656 1 32.72 145 LYS B O 1
ATOM 2413 N N . PRO B 1 146 ? 8.375 26.141 41.531 1 31.25 146 PRO B N 1
ATOM 2414 C CA . PRO B 1 146 ? 9.281 27.297 41.594 1 31.25 146 PRO B CA 1
ATOM 2415 C C . PRO B 1 146 ? 9.969 27.422 42.969 1 31.25 146 PRO B C 1
ATOM 2417 O O . PRO B 1 146 ? 9.336 27.234 44 1 31.25 146 PRO B O 1
ATOM 2420 N N . GLY B 1 147 ? 11.172 26.75 43 1 27.27 147 GLY B N 1
ATOM 2421 C CA . GLY B 1 147 ? 11.898 26.969 44.25 1 27.27 147 GLY B CA 1
ATOM 2422 C C . GLY B 1 147 ? 11.469 28.234 44.969 1 27.27 147 GLY B C 1
ATOM 2423 O O . GLY B 1 147 ? 11.453 29.312 44.406 1 27.27 147 GLY B O 1
ATOM 2424 N N . THR B 1 148 ? 10.219 28.156 45.688 1 29.5 148 THR B N 1
ATOM 2425 C CA . THR B 1 148 ? 10.023 29.25 46.625 1 29.5 148 THR B CA 1
ATOM 2426 C C . THR B 1 148 ? 11.359 29.875 47 1 29.5 148 THR B C 1
ATOM 2428 O O . THR B 1 148 ? 12.227 29.203 47.562 1 29.5 148 THR B O 1
ATOM 2431 N N . GLY B 1 149 ? 11.898 30.656 45.938 1 26.2 149 GLY B N 1
ATOM 2432 C CA . GLY 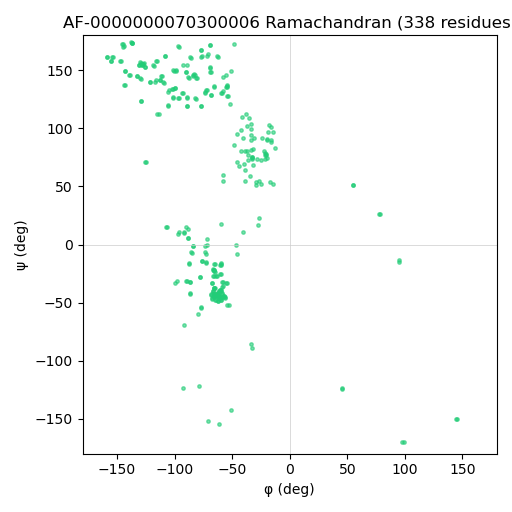B 1 149 ? 13 31.5 46.375 1 26.2 149 GLY B CA 1
ATOM 2433 C C . GLY B 1 149 ? 13.023 31.719 47.875 1 26.2 149 GLY B C 1
ATOM 2434 O O . GLY B 1 149 ? 12.055 32.219 48.438 1 26.2 149 GLY B O 1
ATOM 2435 N N . ASP B 1 150 ? 13.453 30.641 48.656 1 28.88 150 ASP B N 1
ATOM 2436 C CA . ASP B 1 150 ? 13.727 30.875 50.062 1 28.88 150 ASP B CA 1
ATOM 2437 C C . ASP B 1 150 ? 14.086 32.344 50.312 1 28.88 150 ASP B C 1
ATOM 2439 O O . ASP B 1 150 ? 15.148 32.812 49.875 1 28.88 150 ASP B O 1
ATOM 2443 N N . ASN B 1 151 ? 13.172 33.25 49.812 1 27.36 151 ASN B N 1
ATOM 2444 C CA . ASN B 1 151 ? 13.469 34.562 50.375 1 27.36 151 ASN B CA 1
ATOM 2445 C C . ASN B 1 151 ? 13.984 34.438 51.812 1 27.36 151 ASN B C 1
ATOM 2447 O O . ASN B 1 151 ? 13.227 34.094 52.719 1 27.36 151 ASN B O 1
ATOM 2451 N N . GLN B 1 152 ? 15.125 33.688 51.969 1 25.94 152 GLN B N 1
ATOM 2452 C CA . GLN B 1 152 ? 15.844 33.75 53.219 1 25.94 152 GLN B CA 1
ATOM 2453 C C . GLN B 1 152 ? 15.727 35.125 53.875 1 25.94 152 GLN B C 1
ATOM 2455 O O . GLN B 1 152 ? 16.172 36.125 53.281 1 25.94 152 GLN B O 1
ATOM 2460 N N . THR B 1 153 ? 14.477 35.406 54.312 1 26.81 153 THR B N 1
ATOM 2461 C CA . THR B 1 153 ? 14.414 36.594 55.125 1 26.81 153 THR B CA 1
ATOM 2462 C C . THR B 1 153 ? 15.688 36.75 55.938 1 26.81 153 THR B C 1
ATOM 2464 O O . THR B 1 153 ? 16.125 35.812 56.625 1 26.81 153 THR B O 1
ATOM 2467 N N . PRO B 1 154 ? 16.547 37.594 55.438 1 26.61 154 PRO B N 1
ATOM 2468 C CA . PRO B 1 154 ? 17.812 37.781 56.156 1 26.61 154 PRO B CA 1
ATOM 2469 C C . PRO B 1 154 ? 17.656 37.75 57.656 1 26.61 154 PRO B C 1
ATOM 2471 O O . PRO B 1 154 ? 16.766 38.406 58.219 1 26.61 154 PRO B O 1
ATOM 2474 N N . SER B 1 155 ? 17.578 36.406 58.188 1 26.05 155 SER B N 1
ATOM 2475 C CA . SER B 1 155 ? 17.531 36.375 59.656 1 26.05 155 SER B CA 1
ATOM 2476 C C . SER B 1 155 ? 18.359 37.5 60.25 1 26.05 155 SER B C 1
ATOM 2478 O O . SER B 1 155 ? 19.5 37.719 59.844 1 26.05 155 SER B O 1
ATOM 2480 N N . PRO B 1 156 ? 17.672 38.469 60.688 1 25.81 156 PRO B N 1
ATOM 2481 C CA . PRO B 1 156 ? 18.406 39.594 61.312 1 25.81 156 PRO B CA 1
ATOM 2482 C C . PRO B 1 156 ? 19.531 39.094 62.219 1 25.81 156 PRO B C 1
ATOM 2484 O O . PRO B 1 156 ? 19.391 38.062 62.875 1 25.81 156 PRO B O 1
ATOM 2487 N N . SER B 1 157 ? 20.781 39.125 61.594 1 24.23 157 SER B N 1
ATOM 2488 C CA . SER B 1 157 ? 22.016 38.875 62.344 1 24.23 157 SER B CA 1
ATOM 2489 C C . SER B 1 157 ? 21.891 39.375 63.781 1 24.23 157 SER B C 1
ATOM 2491 O O . SER B 1 157 ? 21.609 40.531 64 1 24.23 157 SER B O 1
ATOM 2493 N N . THR B 1 158 ? 21.062 38.5 64.562 1 25.45 158 THR B N 1
ATOM 2494 C CA . THR B 1 158 ? 21.094 38.938 66 1 25.45 158 THR B CA 1
ATOM 2495 C C . THR B 1 158 ? 22.516 39.312 66.375 1 25.45 158 THR B C 1
ATOM 2497 O O . THR B 1 158 ? 23.453 38.562 66.188 1 25.45 158 THR B O 1
ATOM 2500 N N . PRO B 1 159 ? 22.703 40.531 66.562 1 25.02 159 PRO B N 1
ATOM 2501 C CA . PRO B 1 159 ? 23.969 41.094 67.062 1 25.02 159 PRO B CA 1
ATO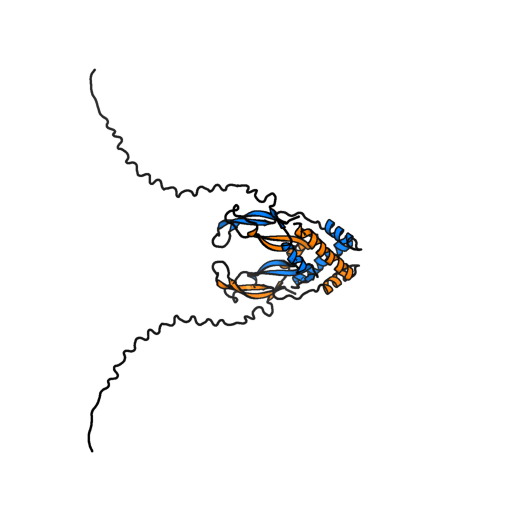M 2502 C C . PRO B 1 159 ? 24.594 40.312 68.188 1 25.02 159 PRO B C 1
ATOM 2504 O O . PRO B 1 159 ? 23.891 39.906 69.125 1 25.02 159 PRO B O 1
ATOM 2507 N N . ASP B 1 160 ? 25.328 39.156 67.75 1 24.88 160 ASP B N 1
ATOM 2508 C CA . ASP B 1 160 ? 26.094 38.469 68.812 1 24.88 160 ASP B CA 1
ATOM 2509 C C . ASP B 1 160 ? 26.688 39.438 69.812 1 24.88 160 ASP B C 1
ATOM 2511 O O . ASP B 1 160 ? 27.391 40.375 69.375 1 24.88 160 ASP B O 1
ATOM 2515 N N . GLY B 1 161 ? 25.75 39.969 70.625 1 21.25 161 GLY B N 1
ATOM 2516 C CA . GLY B 1 161 ? 26.312 40.812 71.688 1 21.25 161 GLY B CA 1
ATOM 2517 C C . GLY B 1 161 ? 27.578 40.25 72.312 1 21.25 161 GLY B C 1
ATOM 2518 O O . GLY B 1 161 ? 27.609 39.062 72.625 1 21.25 161 GLY B O 1
ATOM 2519 N N . GLY B 1 162 ? 28.719 40.656 71.75 1 21.42 162 GLY B N 1
ATOM 2520 C CA . GLY B 1 162 ? 30.094 40.531 72.25 1 21.42 162 GLY B CA 1
ATOM 2521 C C . GLY B 1 162 ? 30.266 40.781 73.688 1 21.42 162 GLY B C 1
ATOM 2522 O O . GLY B 1 162 ? 31.391 40.688 74.25 1 21.42 162 GLY B O 1
ATOM 2523 N N . GLY B 1 163 ? 29.203 40.906 74.562 1 21.98 163 GLY B N 1
ATOM 2524 C CA . GLY B 1 163 ? 29.766 41.688 75.625 1 21.98 163 GLY B CA 1
ATOM 2525 C C . GLY B 1 163 ? 30.984 41.031 76.25 1 21.98 163 GLY B C 1
ATOM 2526 O O . GLY B 1 163 ? 31.141 39.781 76.188 1 21.98 163 GLY B O 1
ATOM 2527 N N . GLY B 1 164 ? 32.094 41.812 76.438 1 22.72 164 GLY B N 1
ATOM 2528 C CA . GLY B 1 164 ? 33.438 41.906 76.875 1 22.72 164 GLY B CA 1
ATOM 2529 C C . GLY B 1 164 ? 33.594 41.531 78.375 1 22.72 164 GLY B C 1
ATOM 2530 O O . GLY B 1 164 ? 34.688 41.531 78.938 1 22.72 164 GLY B O 1
ATOM 2531 N N . GLN B 1 165 ? 32.594 40.812 79.062 1 23.25 165 GLN B N 1
ATOM 2532 C CA . GLN B 1 165 ? 32.938 41.156 80.438 1 23.25 165 GLN B CA 1
ATOM 2533 C C . GLN B 1 165 ? 34.406 40.812 80.75 1 23.25 165 GLN B C 1
ATOM 2535 O O . GLN B 1 165 ? 34.938 39.844 80.188 1 23.25 165 GLN B O 1
ATOM 2540 N N . GLY B 1 166 ? 34.969 41.625 81.562 1 23.23 166 GLY B N 1
ATOM 2541 C CA . GLY B 1 166 ? 36.188 42.125 82.25 1 23.23 166 GLY B CA 1
ATOM 2542 C C . GLY B 1 166 ? 37.031 41.031 82.875 1 23.23 166 GLY B C 1
ATOM 2543 O O . GLY B 1 166 ? 36.594 39.906 83 1 23.23 166 GLY B O 1
ATOM 2544 N N . GLY B 1 167 ? 38.125 41.469 83.312 1 26.53 167 GLY B N 1
ATOM 2545 C CA . GLY B 1 167 ? 39.531 41.312 83.688 1 26.53 167 GLY B CA 1
ATOM 2546 C C . GLY B 1 167 ? 39.75 40.531 84.938 1 26.53 167 GLY B C 1
ATOM 2547 O O . GLY B 1 167 ? 40.875 40.375 85.438 1 26.53 167 GLY B O 1
ATOM 2548 N N . THR B 1 168 ? 38.656 39.906 85.625 1 28.55 168 THR B N 1
ATOM 2549 C CA . THR B 1 168 ? 39.188 39.906 87 1 28.55 168 THR B CA 1
ATOM 2550 C C . THR B 1 168 ? 40.5 39.156 87.062 1 28.55 168 THR B C 1
ATOM 2552 O O . THR B 1 168 ? 40.781 38.281 86.25 1 28.55 168 THR B O 1
ATOM 2555 N N . GLY B 1 169 ? 41.469 39.656 87.938 1 27.27 169 GLY B N 1
ATOM 2556 C CA . GLY B 1 169 ? 42.812 39.875 88.438 1 27.27 169 GLY B CA 1
ATOM 2557 C C . GLY B 1 169 ? 43.531 38.594 88.812 1 27.27 169 GLY B C 1
ATOM 2558 O O . GLY B 1 169 ? 42.906 37.5 88.812 1 27.27 169 GLY B O 1
ATOM 2559 N N . GLY B 1 170 ? 44.562 38.75 89.812 1 30.33 170 GLY B N 1
ATOM 2560 C CA . GLY B 1 170 ? 45.875 38.375 90.312 1 30.33 170 GLY B CA 1
ATOM 2561 C C . GLY B 1 170 ? 45.875 37.062 91.062 1 30.33 170 GLY B C 1
ATOM 2562 O O . GLY B 1 170 ? 46.75 36.219 90.812 1 30.33 170 GLY B O 1
ATOM 2563 N N . LEU B 1 171 ? 45.156 36.875 92.125 1 27.5 171 LEU B N 1
ATOM 2564 C CA . LEU B 1 171 ? 45.719 35.781 92.875 1 27.5 171 LEU B CA 1
ATOM 2565 C C . LEU B 1 171 ? 45.375 34.438 92.25 1 27.5 171 LEU B C 1
ATOM 2567 O O . LEU B 1 171 ? 44.312 34.312 91.625 1 27.5 171 LEU B O 1
#

Radius of gyration: 36.74 Å; Cα contacts (8 Å, |Δi|>4): 538; chains: 2; bounding box: 91×127×116 Å

Sequence (342 aa):
MSLKYVIKKSVAKIGPKAGQTIYYAQPAAQDSVTFHSLCKRIAEESALTSADVKGILDRLVNILSEELPNGKTVRIGELGSFRLSFGSKQLDDPKNFSVDQIQKHRLVFIPSAELKSIPARGKLRPGSSALAFDYERVEPQPKKKPGTGDNQTPSPSTPDGGGGQGGTGGLMSLKYVIKKSVAKIGPKAGQTIYYAQPAAQDSVTFHSLCKRIAEESALTSADVKGILDRLVNILSEELPNGKTVRIGELGSFRLSFGSKQLDDPKNFSVDQIQKHRLVFIPSAELKSIPARGKLRPGSSALAFDYERVEPQPKKKPGTGDNQTPSPSTPDGGGGQGGTGGL

InterPro domains:
  IPR005902 Putative DNA-binding protein, HU-related [TIGR01201] (1-171)
  IPR010992 Integration host factor (IHF)-like DNA-binding domain superfamily [G3DSA:4.10.520.10] (28-118)
  IPR010992 Integration host factor (IHF)-like DNA-binding domain superfamily [SSF47729] (33-117)
  IPR041607 HU domain fused to wHTH, Ig, or Glycine-rich motif [PF18291] (1-117)

Secondary structure (DSSP, 8-state):
--EEEEEEEEE--SSTTTTSEEEEEEEPP-EEE-HHHHHHHHHHTSSS-HHHHHHHHHHHHHHHHHHGGGTEEEEETTTEEEEEEEEE--BS-GGG--GGGEEEEEEEEEE-HHHHTHHHHPPEEE-SSTT----------------------------------------/--EEEEEEEEE--SSTTTTSEEEEEEEPP-EEE-HHHHHHHHHHTSSS-HHHHHHHHHHHHHHHHHHGGGTEEEEETTTEEEEEEEEE--BS-GGG--GGGEEEEEEEEEE-HHHHTHHHHPPEEE-SSTT----------------------------------------

Foldseek 3Di:
DFFAKAKDWDAACDDPRHGHIDIDIDTDDDDDDDLQNVLCVVVVVDVDHSVVSVVVVVVVVVVCVVCQVVQDWAADPQFFIKHKDWDFDDDPDPVPDDPVRTHDIDIDTDGHPVVVCVVVVGDYDHDPCRPPPPCPVPVPPPPPPVPPPCPVVVPPPPPPCPPPDDDDDDD/DFFAKAKDWDAACDDPRHGHIDIDIDTDDDDDDDLQNVLCVVVVVDVDHSVVSVVVVVVVVVVCVVCQVVQDWAADPQFFIKHKDWDFDDDPDPVPDDPVRTHDIDIDTDGHPVVVCVVVVGDYDHDPCRPPPPCPVPVPPPVPPVPPPCPVVVPPPPPPPPPPDDDDDDD

Nearest PDB structures (foldseek):
  5lvt-assembly2_B  TM=7.419E-01  e=7.531E-04  Lactococcus lactis subsp. lactis Il1403
  5ogu-assembly1_A  TM=6.525E-01  e=1.209E-03  Spiroplasma melliferum KC3
  4qju-assembly1_B  TM=7.185E-01  e=3.118E-03  Staphylococcus aureus subsp. aureus Mu50
  1owf-assembly1_B  TM=6.703E-01  e=2.060E-03  Escherichia coli
  1hue-assembly1_B  TM=6.872E-01  e=1.370E-02  Geobacillus stearothermophilus

Organism: Porphyromonas gingivalis (strain ATCC BAA-308 / W83) (NCBI:txid242619)